Protein AF-A0A3M1KEU0-F1 (afdb_monomer_lite)

Foldseek 3Di:
DVCPDPVNQVVVCVVVVDGDDPPDPPVCVVVVVVVVVVVVVVDPPDPDDDWDWAQWFKAWADPPQFTDTQGGGRHTPQDKGKDKDWAPAAQDFKDKIWMWTHDDRGRVRTHTQDIDMDGGDGGGGTPPWIKMWMWGQHPVRWIKIKIATPVPRDMDIDIGDPPDPDDPVNVVVVVVVVVVVVVVVVVVVVVPPDDDD

Structure (mmCIF, N/CA/C/O backbone):
data_AF-A0A3M1KEU0-F1
#
_entry.id   AF-A0A3M1KEU0-F1
#
loop_
_atom_site.group_PDB
_atom_site.id
_atom_site.type_symbol
_atom_site.label_atom_id
_atom_site.label_alt_id
_atom_site.label_comp_id
_atom_site.label_asym_id
_atom_site.label_entity_id
_atom_site.label_seq_id
_atom_site.pdbx_PDB_ins_code
_atom_site.Cartn_x
_atom_site.Cartn_y
_atom_site.Cartn_z
_atom_site.occupancy
_atom_site.B_iso_or_equiv
_atom_site.auth_seq_id
_atom_site.auth_comp_id
_atom_site.auth_asym_id
_atom_site.auth_atom_id
_atom_site.pdbx_PDB_model_num
ATOM 1 N N . GLY A 1 1 ? 20.747 -4.190 -20.300 1.00 85.69 1 GLY A N 1
ATOM 2 C CA . GLY A 1 1 ? 22.029 -4.929 -20.347 1.00 85.69 1 GLY A CA 1
ATOM 3 C C . GLY A 1 1 ? 21.899 -6.442 -20.319 1.00 85.69 1 GLY A C 1
ATOM 4 O O . GLY A 1 1 ? 22.091 -7.089 -21.344 1.00 85.69 1 GLY A O 1
ATOM 5 N N . GLN A 1 2 ? 21.593 -7.030 -19.157 1.00 90.75 2 GLN A N 1
ATOM 6 C CA . GLN A 1 2 ? 21.716 -8.484 -18.918 1.00 90.75 2 GLN A CA 1
ATOM 7 C C . GLN A 1 2 ? 20.889 -9.373 -19.870 1.00 90.75 2 GLN A C 1
ATOM 9 O O . GLN A 1 2 ? 21.263 -10.508 -20.158 1.00 90.75 2 GLN A O 1
ATOM 14 N N . THR A 1 3 ? 19.812 -8.840 -20.450 1.00 90.69 3 THR A N 1
ATOM 15 C CA . THR A 1 3 ? 18.979 -9.507 -21.467 1.00 90.69 3 THR A CA 1
ATOM 16 C C . THR A 1 3 ? 19.708 -9.803 -22.785 1.00 90.69 3 THR A C 1
ATOM 18 O O . THR A 1 3 ? 19.186 -10.538 -23.624 1.00 90.69 3 THR A O 1
ATOM 21 N N . ARG A 1 4 ? 20.925 -9.277 -22.990 1.00 91.06 4 ARG A N 1
ATOM 22 C CA . ARG A 1 4 ? 21.790 -9.601 -24.137 1.00 91.06 4 ARG A CA 1
ATOM 23 C C . ARG A 1 4 ? 22.418 -10.995 -24.049 1.00 91.06 4 ARG A C 1
ATOM 25 O O . ARG A 1 4 ? 22.822 -11.522 -25.082 1.00 91.06 4 ARG A O 1
ATOM 32 N N . MET A 1 5 ? 22.488 -11.603 -22.861 1.00 95.25 5 MET A N 1
ATOM 33 C CA . MET A 1 5 ? 23.077 -12.932 -22.692 1.00 95.25 5 MET A CA 1
ATOM 34 C C . MET A 1 5 ? 22.243 -14.001 -23.433 1.00 95.25 5 MET A C 1
ATOM 36 O O . MET A 1 5 ? 21.047 -14.129 -23.153 1.00 95.25 5 MET A O 1
ATOM 40 N N . PRO A 1 6 ? 22.843 -14.822 -24.322 1.00 93.00 6 PRO A N 1
ATOM 41 C CA . PRO A 1 6 ? 22.106 -15.825 -25.099 1.00 93.00 6 PRO A CA 1
ATOM 42 C C . PRO A 1 6 ? 21.332 -16.827 -24.238 1.00 93.00 6 PRO A C 1
ATOM 44 O O . PRO A 1 6 ? 20.215 -17.206 -24.577 1.00 93.00 6 PRO A O 1
ATOM 47 N N . LEU A 1 7 ? 21.894 -17.211 -23.087 1.00 95.12 7 LEU A N 1
ATOM 48 C CA . LEU A 1 7 ? 21.243 -18.136 -22.163 1.00 95.12 7 LEU A CA 1
ATOM 49 C C . LEU A 1 7 ? 19.944 -17.558 -21.580 1.00 95.12 7 LEU A C 1
ATOM 51 O O . LEU A 1 7 ? 18.963 -18.285 -21.478 1.00 95.12 7 LEU A O 1
ATOM 55 N N . VAL A 1 8 ? 19.897 -16.260 -21.254 1.00 93.00 8 VAL A N 1
ATOM 56 C CA . VAL A 1 8 ? 18.664 -15.604 -20.770 1.00 93.00 8 VAL A CA 1
ATOM 57 C C . VAL A 1 8 ? 17.591 -15.647 -21.849 1.00 93.00 8 VAL A C 1
ATOM 59 O O . VAL A 1 8 ? 16.448 -15.994 -21.575 1.00 93.00 8 VAL A O 1
ATOM 62 N N . GLN A 1 9 ? 17.968 -15.336 -23.089 1.00 92.25 9 GLN A N 1
ATOM 63 C CA . GLN A 1 9 ? 17.037 -15.313 -24.215 1.00 92.25 9 GLN A CA 1
ATOM 64 C C . GLN A 1 9 ? 16.459 -16.703 -24.481 1.00 92.25 9 GLN A C 1
ATOM 66 O O . GLN A 1 9 ? 15.246 -16.835 -24.586 1.00 92.25 9 GLN A O 1
ATOM 71 N N . HIS A 1 10 ? 17.305 -17.735 -24.496 1.00 93.88 10 HIS A N 1
ATOM 72 C CA . HIS A 1 10 ? 16.860 -19.114 -24.679 1.00 93.88 10 HIS A CA 1
ATOM 73 C C . HIS A 1 10 ? 15.916 -19.555 -23.551 1.00 93.88 10 HIS A C 1
ATOM 75 O O . HIS A 1 10 ? 14.846 -20.088 -23.819 1.00 93.88 10 HIS A O 1
ATOM 81 N N . ARG A 1 11 ? 16.241 -19.259 -22.286 1.00 94.06 11 ARG A N 1
ATOM 82 C CA . ARG A 1 11 ? 15.353 -19.586 -21.157 1.00 94.06 11 ARG A CA 1
ATOM 83 C C . ARG A 1 11 ? 13.985 -18.909 -21.256 1.00 94.06 11 ARG A C 1
ATOM 85 O O . ARG A 1 11 ? 12.980 -19.528 -20.923 1.00 94.06 11 ARG A O 1
ATOM 92 N N . LEU A 1 12 ? 13.933 -17.660 -21.721 1.00 91.88 12 LEU A N 1
ATOM 93 C CA . LEU A 1 12 ? 12.668 -16.958 -21.955 1.00 91.88 12 LEU A CA 1
ATOM 94 C C . LEU A 1 12 ? 11.870 -17.599 -23.103 1.00 91.88 12 LEU A C 1
ATOM 96 O O . LEU A 1 12 ? 10.654 -17.738 -22.991 1.00 91.88 12 LEU A O 1
ATOM 100 N N . GLU A 1 13 ? 12.537 -18.029 -24.175 1.00 94.19 13 GLU A N 1
ATOM 101 C CA . GLU A 1 13 ? 11.899 -18.753 -25.284 1.00 94.19 13 GLU A CA 1
ATOM 102 C C . GLU A 1 13 ? 11.311 -20.095 -24.840 1.00 94.19 13 GLU A C 1
ATOM 104 O O . GLU A 1 13 ? 10.171 -20.395 -25.192 1.00 94.19 13 GLU A O 1
ATOM 109 N N . GLU A 1 14 ? 12.042 -20.867 -24.028 1.00 95.69 14 GLU A N 1
ATOM 110 C CA . GLU A 1 14 ? 11.556 -22.121 -23.434 1.00 95.69 14 GLU A CA 1
ATOM 111 C C . GLU A 1 14 ? 10.311 -21.887 -22.568 1.00 95.69 14 GLU A C 1
ATOM 113 O O . GLU A 1 14 ? 9.346 -22.646 -22.644 1.00 95.69 14 GLU A O 1
ATOM 118 N N . LEU A 1 15 ? 10.324 -20.830 -21.751 1.00 95.31 15 LEU A N 1
ATOM 119 C CA . LEU A 1 15 ? 9.271 -20.566 -20.773 1.00 95.31 15 LEU A CA 1
ATOM 120 C C . LEU A 1 15 ? 7.985 -20.019 -21.410 1.00 95.31 15 LEU A C 1
ATOM 122 O O . LEU A 1 15 ? 6.889 -20.388 -20.994 1.00 95.31 15 LEU A O 1
ATOM 126 N N . PHE A 1 16 ? 8.105 -19.151 -22.418 1.00 93.38 16 PHE A N 1
ATOM 127 C CA . PHE A 1 16 ? 6.962 -18.473 -23.044 1.00 93.38 16 PHE A CA 1
ATOM 128 C C . PHE A 1 16 ? 6.573 -19.036 -24.421 1.00 93.38 16 PHE A C 1
ATOM 130 O O . PHE A 1 16 ? 5.558 -18.622 -24.988 1.00 93.38 16 PHE A O 1
ATOM 137 N N . GLY A 1 17 ? 7.366 -19.955 -24.981 1.00 93.88 17 GLY A N 1
ATOM 138 C CA . GLY A 1 17 ? 7.121 -20.592 -26.280 1.00 93.88 17 GLY A CA 1
ATOM 139 C C . GLY A 1 17 ? 7.185 -19.634 -27.475 1.00 93.88 17 GLY A C 1
ATOM 140 O O . GLY A 1 17 ? 6.627 -19.929 -28.533 1.00 93.88 17 GLY A O 1
ATOM 141 N N . LYS A 1 18 ? 7.798 -18.455 -27.306 1.00 93.38 18 LYS A N 1
ATOM 142 C CA . LYS A 1 18 ? 7.883 -17.394 -28.320 1.00 93.38 18 LYS A CA 1
ATOM 143 C C . LYS A 1 18 ? 9.229 -16.666 -28.236 1.00 93.38 18 LYS A C 1
ATOM 145 O O . LYS A 1 18 ? 9.699 -16.423 -27.126 1.00 93.38 18 LYS A O 1
ATOM 150 N N . PRO A 1 19 ? 9.806 -16.240 -29.376 1.00 90.25 19 PRO A N 1
ATOM 151 C CA . PRO A 1 19 ? 11.023 -15.434 -29.388 1.00 90.25 19 PRO A CA 1
ATOM 152 C C . PRO A 1 19 ? 10.795 -14.058 -28.735 1.00 90.25 19 PRO A C 1
ATOM 154 O O . PRO A 1 19 ? 9.803 -13.390 -29.060 1.00 90.25 19 PRO A O 1
ATOM 157 N N . PRO A 1 20 ? 11.694 -13.587 -27.847 1.00 89.75 20 PRO A N 1
ATOM 158 C CA . PRO A 1 20 ? 11.619 -12.248 -27.287 1.00 89.75 20 PRO A CA 1
ATOM 159 C C . PRO A 1 20 ? 11.850 -11.210 -28.388 1.00 89.75 20 PRO A C 1
ATOM 161 O O . PRO A 1 20 ? 12.718 -11.363 -29.252 1.00 89.75 20 PRO A O 1
ATOM 164 N N . ARG A 1 21 ? 11.090 -10.113 -28.348 1.00 91.00 21 ARG A N 1
ATOM 165 C CA . ARG A 1 21 ? 11.276 -8.990 -29.273 1.00 91.00 21 ARG A CA 1
ATOM 166 C C . ARG A 1 21 ? 12.518 -8.192 -28.880 1.00 91.00 21 ARG A C 1
ATOM 168 O O . ARG A 1 21 ? 12.649 -7.779 -27.736 1.00 91.00 21 ARG A O 1
ATOM 175 N N . LYS A 1 22 ? 13.403 -7.946 -29.850 1.00 87.56 22 LYS A N 1
ATOM 176 C CA . LYS A 1 22 ? 14.684 -7.229 -29.671 1.00 87.56 22 LYS A CA 1
ATOM 177 C C . LYS A 1 22 ? 14.787 -5.980 -30.557 1.00 87.56 22 LYS A C 1
ATOM 179 O O . LYS A 1 22 ? 15.881 -5.560 -30.905 1.00 87.56 22 LYS A O 1
ATOM 184 N N . GLY A 1 23 ? 13.646 -5.430 -30.982 1.00 88.31 23 GLY A N 1
ATOM 185 C CA . GLY A 1 23 ? 13.590 -4.328 -31.953 1.00 88.31 23 GLY A CA 1
ATOM 186 C C . GLY A 1 23 ? 14.071 -2.974 -31.423 1.00 88.31 23 GLY A C 1
ATOM 187 O O . GLY A 1 23 ? 14.238 -2.055 -32.213 1.00 88.31 23 GLY A O 1
ATOM 188 N N . ILE A 1 24 ? 14.292 -2.850 -30.113 1.00 89.75 24 ILE A N 1
ATOM 189 C CA . ILE A 1 24 ? 14.775 -1.632 -29.456 1.00 89.75 24 ILE A CA 1
ATOM 190 C C . ILE A 1 24 ? 15.976 -2.009 -28.590 1.00 89.75 24 ILE A C 1
ATOM 192 O O . ILE A 1 24 ? 16.018 -3.105 -28.021 1.00 89.75 24 ILE A O 1
ATOM 196 N N . ASN A 1 25 ? 16.957 -1.112 -28.505 1.00 92.31 25 ASN A N 1
ATOM 197 C CA . ASN A 1 25 ? 18.147 -1.301 -27.691 1.00 92.31 25 ASN A CA 1
ATOM 198 C C . ASN A 1 25 ? 17.762 -1.490 -26.203 1.00 92.31 25 ASN A C 1
ATOM 200 O O . ASN A 1 25 ? 17.211 -0.569 -25.601 1.00 92.31 25 ASN A O 1
ATOM 204 N N . PRO A 1 26 ? 18.062 -2.649 -25.579 1.00 91.56 26 PRO A N 1
ATOM 205 C CA . PRO A 1 26 ? 17.683 -2.931 -24.193 1.00 91.56 26 PRO A CA 1
ATOM 206 C C . PRO A 1 26 ? 18.429 -2.083 -23.154 1.00 91.56 26 PRO A C 1
ATOM 208 O O . PRO A 1 26 ? 18.118 -2.186 -21.969 1.00 91.56 26 PRO A O 1
ATOM 211 N N . ASP A 1 27 ? 19.438 -1.314 -23.565 1.00 92.88 27 ASP A N 1
ATOM 212 C CA . ASP A 1 27 ? 20.185 -0.409 -22.688 1.00 92.88 27 ASP A CA 1
ATOM 213 C C . ASP A 1 27 ? 19.610 1.016 -22.697 1.00 92.88 27 ASP A C 1
ATOM 215 O O . ASP A 1 27 ? 19.790 1.749 -21.7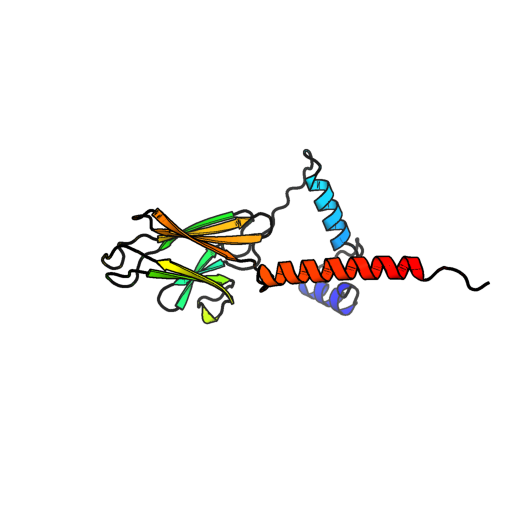35 1.00 92.88 27 ASP A O 1
ATOM 219 N N . GLU A 1 28 ? 18.862 1.385 -23.741 1.00 92.75 28 GLU A N 1
ATOM 220 C CA . GLU A 1 28 ? 18.327 2.743 -23.935 1.00 92.75 28 GLU A CA 1
ATOM 221 C C . GLU A 1 28 ? 16.798 2.798 -23.827 1.00 92.75 28 GLU A C 1
ATOM 223 O O . GLU A 1 28 ? 16.233 3.856 -23.564 1.00 92.75 28 GLU A O 1
ATOM 228 N N . VAL A 1 29 ? 16.109 1.664 -24.012 1.00 92.12 29 VAL A N 1
ATOM 229 C CA . VAL A 1 29 ? 14.640 1.597 -24.137 1.00 92.12 29 VAL A CA 1
ATOM 230 C C . VAL A 1 29 ? 13.888 2.250 -22.974 1.00 92.12 29 VAL A C 1
ATOM 232 O O . VAL A 1 29 ? 12.841 2.851 -23.196 1.00 92.12 29 VAL A O 1
ATOM 235 N N . VAL A 1 30 ? 14.425 2.175 -21.753 1.00 92.31 30 VAL A N 1
ATOM 236 C CA . VAL A 1 30 ? 13.810 2.795 -20.569 1.00 92.31 30 VAL A CA 1
ATOM 237 C C . VAL A 1 30 ? 13.892 4.320 -20.649 1.00 92.31 30 VAL A C 1
ATOM 239 O O . VAL A 1 30 ? 12.882 4.990 -20.459 1.00 92.31 30 VAL A O 1
ATOM 242 N N . ALA A 1 31 ? 15.058 4.870 -21.001 1.00 92.44 31 ALA A N 1
ATOM 243 C CA . ALA A 1 31 ? 15.249 6.313 -21.141 1.00 92.44 31 ALA A CA 1
ATOM 244 C C . ALA A 1 31 ? 14.420 6.889 -22.301 1.00 92.44 31 ALA A C 1
ATOM 246 O O . ALA A 1 31 ? 13.779 7.925 -22.151 1.00 92.44 31 ALA A O 1
ATOM 247 N N . VAL A 1 32 ? 14.363 6.182 -23.436 1.00 91.69 32 VAL A N 1
ATOM 248 C CA . VAL A 1 32 ? 13.508 6.563 -24.574 1.00 91.69 32 VAL A CA 1
ATOM 249 C C . VAL A 1 32 ? 12.029 6.558 -24.174 1.00 91.69 32 VAL A C 1
ATOM 251 O O . VAL A 1 32 ? 11.300 7.487 -24.510 1.00 91.69 32 VAL A O 1
ATOM 254 N N . GLY A 1 33 ? 11.583 5.543 -23.426 1.00 89.62 33 GLY A N 1
ATOM 255 C CA . GLY A 1 33 ? 10.219 5.478 -22.899 1.00 89.62 33 GLY A CA 1
ATOM 256 C C . GLY A 1 33 ? 9.893 6.634 -21.951 1.00 89.62 33 GLY A C 1
ATOM 257 O O . GLY A 1 33 ? 8.829 7.234 -22.073 1.00 89.62 33 GLY A O 1
ATOM 258 N N . ALA A 1 34 ? 10.824 6.995 -21.065 1.00 88.50 34 ALA A N 1
ATOM 259 C CA . ALA A 1 34 ? 10.674 8.143 -20.173 1.00 88.50 34 ALA A CA 1
ATOM 260 C C . ALA A 1 34 ? 10.568 9.469 -20.947 1.00 88.50 34 ALA A C 1
ATOM 262 O O . ALA A 1 34 ? 9.716 10.292 -20.628 1.00 88.50 34 ALA A O 1
ATOM 263 N N . ALA A 1 35 ? 11.368 9.654 -22.003 1.00 89.69 35 ALA A N 1
ATOM 264 C CA . ALA A 1 35 ? 11.294 10.839 -22.858 1.00 89.69 35 ALA A CA 1
ATOM 265 C C . ALA A 1 35 ? 9.943 10.949 -23.588 1.00 89.69 35 ALA A C 1
ATOM 267 O O . ALA A 1 35 ? 9.349 12.025 -23.626 1.00 89.69 35 ALA A O 1
ATOM 268 N N . LEU A 1 36 ? 9.427 9.833 -24.118 1.00 87.25 36 LEU A N 1
ATOM 269 C CA . LEU A 1 36 ? 8.094 9.784 -24.730 1.00 87.25 36 LEU A CA 1
ATOM 270 C C . LEU A 1 36 ? 6.989 10.089 -23.713 1.00 87.25 36 LEU A C 1
ATOM 272 O O . LEU A 1 36 ? 6.047 10.806 -24.037 1.00 87.25 36 LEU A O 1
ATOM 276 N N . HIS A 1 37 ? 7.110 9.571 -22.488 1.00 84.19 37 HIS A N 1
ATOM 277 C CA . HIS A 1 37 ? 6.160 9.870 -21.423 1.00 84.19 37 HIS A CA 1
ATOM 278 C C . HIS A 1 37 ? 6.185 11.355 -21.044 1.00 84.19 37 HIS A C 1
ATOM 280 O O . HIS A 1 37 ? 5.128 11.968 -20.955 1.00 84.19 37 HIS A O 1
ATOM 286 N N . GLY A 1 38 ? 7.374 11.951 -20.910 1.00 85.44 38 GLY A N 1
ATOM 287 C CA . GLY A 1 38 ? 7.532 13.385 -20.666 1.00 85.44 38 GLY A CA 1
ATOM 288 C C . GLY A 1 38 ? 6.898 14.249 -21.759 1.00 85.44 38 GLY A C 1
ATOM 289 O O . GLY A 1 38 ? 6.183 15.192 -21.444 1.00 85.44 38 GLY A O 1
ATOM 290 N N . ALA A 1 39 ? 7.087 13.890 -23.034 1.00 85.25 39 ALA A N 1
ATOM 291 C CA . ALA A 1 39 ? 6.438 14.581 -24.151 1.00 85.25 39 ALA A CA 1
ATOM 292 C C . ALA A 1 39 ? 4.903 14.454 -24.106 1.00 85.25 39 ALA A C 1
ATOM 294 O O . ALA A 1 39 ? 4.193 15.428 -24.341 1.00 85.25 39 ALA A O 1
ATOM 295 N N . ALA A 1 40 ? 4.381 13.278 -23.745 1.00 82.88 40 ALA A N 1
ATOM 296 C CA . ALA A 1 40 ? 2.940 13.049 -23.639 1.00 82.88 40 ALA A CA 1
ATOM 297 C C . ALA A 1 40 ? 2.267 13.847 -22.508 1.00 82.88 40 ALA A C 1
ATOM 299 O O . ALA A 1 40 ? 1.070 14.102 -22.585 1.00 82.88 40 ALA A O 1
ATOM 300 N N . LEU A 1 41 ? 3.009 14.253 -21.471 1.00 80.62 41 LEU A N 1
ATOM 301 C CA . LEU A 1 41 ? 2.479 15.109 -20.402 1.00 80.62 41 LEU A CA 1
ATOM 302 C C . LEU A 1 41 ? 2.235 16.557 -20.864 1.00 80.62 41 LEU A C 1
ATOM 304 O O . LEU A 1 41 ? 1.395 17.236 -20.276 1.00 80.62 41 LEU A O 1
ATOM 308 N N . ASP A 1 42 ? 2.948 17.019 -21.897 1.00 79.69 42 ASP A N 1
ATOM 309 C CA . ASP A 1 42 ? 2.884 18.399 -22.410 1.00 79.69 42 ASP A CA 1
ATOM 310 C C . ASP A 1 42 ? 1.901 18.544 -23.595 1.00 79.69 42 ASP A C 1
ATOM 312 O O . ASP A 1 42 ? 1.460 19.645 -23.931 1.00 79.69 42 ASP A O 1
ATOM 316 N N . GLU A 1 43 ? 1.505 17.428 -24.220 1.00 77.12 43 GLU A N 1
ATOM 317 C CA . GLU A 1 43 ? 0.598 17.396 -25.372 1.00 77.12 43 GLU A CA 1
ATOM 318 C C . GLU A 1 43 ? -0.854 17.051 -24.968 1.00 77.12 43 GLU A C 1
ATOM 320 O O . GLU A 1 43 ? -1.157 15.897 -24.663 1.00 77.12 43 GLU A O 1
ATOM 325 N N . PRO A 1 44 ? -1.809 18.000 -25.036 1.00 64.31 44 PRO A N 1
ATOM 326 C CA . PRO A 1 44 ? -3.191 17.775 -24.595 1.00 64.31 44 PRO A CA 1
ATOM 327 C C . PRO A 1 44 ? -4.024 16.849 -25.506 1.00 64.31 44 PRO A C 1
ATOM 329 O O . PRO A 1 44 ? -5.123 16.457 -25.120 1.00 64.31 44 PRO A O 1
ATOM 332 N N . GLU A 1 45 ? -3.533 16.506 -26.702 1.00 67.06 45 GLU A N 1
ATOM 333 C CA . GLU A 1 45 ? -4.228 15.674 -27.706 1.00 67.06 45 GLU A CA 1
ATOM 334 C C . GLU A 1 45 ? -3.593 14.281 -27.884 1.00 67.06 45 GLU A C 1
ATOM 336 O O . GLU A 1 45 ? -3.840 13.601 -28.879 1.00 67.06 45 GLU A O 1
ATOM 341 N N . ASN A 1 46 ? -2.758 13.839 -26.941 1.00 65.62 46 ASN A N 1
ATOM 342 C CA . ASN A 1 46 ? -2.078 12.554 -27.063 1.00 65.62 46 ASN A CA 1
ATOM 343 C C . ASN A 1 46 ? -3.021 11.380 -26.711 1.00 65.62 46 ASN A C 1
ATOM 345 O O . ASN A 1 46 ? -3.537 11.293 -25.599 1.00 65.62 46 ASN A O 1
ATOM 349 N N . ASP A 1 47 ? -3.217 10.440 -27.642 1.00 67.44 47 ASP A N 1
ATOM 350 C CA . ASP A 1 47 ? -4.097 9.257 -27.503 1.00 67.44 47 ASP A CA 1
ATOM 351 C C . ASP A 1 47 ? -3.517 8.149 -26.584 1.00 67.44 47 ASP A C 1
ATOM 353 O O . ASP A 1 47 ? -4.012 7.016 -26.538 1.00 67.44 47 ASP A O 1
ATOM 357 N N . ILE A 1 48 ? -2.436 8.434 -25.852 1.00 68.94 48 ILE A N 1
ATOM 358 C CA . ILE A 1 48 ? -1.760 7.465 -24.985 1.00 68.94 48 ILE A CA 1
ATOM 359 C C . ILE A 1 48 ? -2.418 7.463 -23.601 1.00 68.94 48 ILE A C 1
ATOM 361 O O . ILE A 1 48 ? -2.178 8.338 -22.773 1.00 68.94 48 ILE A O 1
ATOM 365 N N . LEU A 1 49 ? -3.198 6.418 -23.311 1.00 69.19 49 LEU A N 1
ATOM 366 C CA . LEU A 1 49 ? -3.682 6.144 -21.957 1.00 69.19 49 LEU A CA 1
ATOM 367 C C . LEU A 1 49 ? -2.643 5.315 -21.188 1.00 69.19 49 LEU A C 1
ATOM 369 O O . LEU A 1 49 ? -2.511 4.110 -21.416 1.00 69.19 49 LEU A O 1
ATOM 373 N N . LEU A 1 50 ? -1.926 5.948 -20.256 1.00 75.25 50 LEU A N 1
ATOM 374 C CA . LEU A 1 50 ? -1.079 5.245 -19.294 1.00 75.25 50 LEU A CA 1
ATOM 375 C C . LEU A 1 50 ? -1.896 4.908 -18.043 1.00 75.25 50 LEU A C 1
ATOM 377 O O . LEU A 1 50 ? -2.471 5.789 -17.410 1.00 75.25 50 LEU A O 1
ATOM 381 N N . MET A 1 51 ? -1.938 3.627 -17.689 1.00 78.94 51 MET A N 1
ATOM 382 C CA . MET A 1 51 ? -2.569 3.151 -16.463 1.00 78.94 51 MET A CA 1
ATOM 383 C C . MET A 1 51 ? -1.541 2.333 -15.697 1.00 78.94 51 MET A C 1
ATOM 385 O O . MET A 1 51 ? -1.280 1.179 -16.044 1.00 78.94 51 MET A O 1
ATOM 389 N N . ASP A 1 52 ? -0.934 2.957 -14.695 1.00 86.00 52 ASP A N 1
ATOM 390 C CA . ASP A 1 52 ? -0.037 2.260 -13.783 1.00 86.00 52 ASP A CA 1
ATOM 391 C C . ASP A 1 52 ? -0.848 1.455 -12.757 1.00 86.00 52 ASP A C 1
ATOM 393 O O . ASP A 1 52 ? -2.039 1.714 -12.545 1.00 86.00 52 ASP A O 1
ATOM 397 N N . VAL A 1 53 ? -0.236 0.441 -12.152 1.00 91.75 53 VAL A N 1
ATOM 398 C CA . VAL A 1 53 ? -0.903 -0.473 -11.222 1.00 91.75 53 VAL A CA 1
ATOM 399 C C . VAL A 1 53 ? -0.058 -0.748 -9.981 1.00 91.75 53 VAL A C 1
ATOM 401 O O . VAL A 1 53 ? 1.167 -0.783 -10.029 1.00 91.75 53 VAL A O 1
ATOM 404 N N . THR A 1 54 ? -0.714 -1.017 -8.854 1.00 90.44 54 THR A N 1
ATOM 405 C CA . THR A 1 54 ? -0.027 -1.366 -7.603 1.00 90.44 54 THR A CA 1
ATOM 406 C C . THR A 1 54 ? 0.759 -2.684 -7.727 1.00 90.44 54 THR A C 1
ATOM 408 O O . THR A 1 54 ? 0.203 -3.682 -8.190 1.00 90.44 54 THR A O 1
ATOM 411 N N . PRO A 1 55 ? 2.025 -2.763 -7.276 1.00 89.44 55 PRO A N 1
ATOM 412 C CA . PRO A 1 55 ? 2.818 -3.993 -7.398 1.00 89.44 55 PRO A CA 1
ATOM 413 C C . PRO A 1 55 ? 2.419 -5.073 -6.380 1.00 89.44 55 PRO A C 1
ATOM 415 O O . PRO A 1 55 ? 2.465 -6.267 -6.679 1.00 89.44 55 PRO A O 1
ATOM 418 N N . LEU A 1 56 ? 2.010 -4.655 -5.182 1.00 93.94 56 LEU A N 1
ATOM 419 C CA . LEU A 1 56 ? 1.623 -5.509 -4.060 1.00 93.94 56 LEU A CA 1
ATOM 420 C C . LEU A 1 56 ? 0.355 -4.961 -3.408 1.00 93.94 56 LEU A C 1
ATOM 422 O O . LEU A 1 56 ? 0.039 -3.776 -3.549 1.00 93.94 56 LEU A O 1
ATOM 426 N N . SER A 1 57 ? -0.350 -5.821 -2.680 1.00 96.25 57 SER A N 1
ATOM 427 C CA . SER A 1 57 ? -1.524 -5.414 -1.918 1.00 96.25 57 SER A CA 1
ATOM 428 C C . SER A 1 57 ? -1.133 -4.556 -0.715 1.00 96.25 57 SER A C 1
ATOM 430 O O . SER A 1 57 ? -0.101 -4.773 -0.080 1.00 96.25 57 SER A O 1
ATOM 432 N N . LEU A 1 58 ? -1.986 -3.587 -0.394 1.00 95.81 58 LEU A N 1
ATOM 433 C CA . LEU A 1 58 ? -1.840 -2.666 0.728 1.00 95.81 58 LEU A CA 1
ATOM 434 C C . LEU A 1 58 ? -3.006 -2.837 1.691 1.00 95.81 58 LEU A C 1
ATOM 436 O O . LEU A 1 58 ? -4.162 -3.021 1.289 1.00 95.81 58 LEU A O 1
ATOM 440 N N . GLY A 1 59 ? -2.705 -2.750 2.977 1.00 96.31 59 GLY A N 1
ATOM 441 C CA . GLY A 1 59 ? -3.698 -2.990 4.005 1.00 96.31 59 GLY A CA 1
ATOM 442 C C . GLY A 1 59 ? -3.216 -2.649 5.401 1.00 96.31 59 GLY A C 1
ATOM 443 O O . GLY A 1 59 ? -2.173 -2.019 5.578 1.00 96.31 59 GLY A O 1
ATOM 444 N N . ILE A 1 60 ? -3.988 -3.076 6.397 1.00 96.38 60 ILE A N 1
ATOM 445 C CA . ILE A 1 60 ? -3.687 -2.822 7.807 1.00 96.38 60 ILE A CA 1
ATOM 446 C C . ILE A 1 60 ? -3.675 -4.100 8.638 1.00 96.38 60 ILE A C 1
ATOM 448 O O . ILE A 1 60 ? -4.297 -5.107 8.280 1.00 96.38 60 ILE A O 1
ATOM 452 N N . ALA A 1 61 ? -3.012 -4.034 9.790 1.00 95.81 61 ALA A N 1
ATOM 453 C CA . ALA A 1 61 ? -3.153 -5.049 10.823 1.00 95.81 61 ALA A CA 1
ATOM 454 C C . ALA A 1 61 ? -4.543 -5.000 11.467 1.00 95.81 61 ALA A C 1
ATOM 456 O O . ALA A 1 61 ? -5.022 -3.945 11.887 1.00 95.81 61 ALA A O 1
ATOM 457 N N . THR A 1 62 ? -5.168 -6.165 11.619 1.00 92.88 62 THR A N 1
ATOM 458 C CA . THR A 1 62 ? -6.384 -6.327 12.422 1.00 92.88 62 THR A CA 1
ATOM 459 C C . THR A 1 62 ? -6.119 -7.152 13.675 1.00 92.88 62 THR A C 1
ATOM 461 O O . THR A 1 62 ? -5.057 -7.757 13.858 1.00 92.88 62 THR A O 1
ATOM 464 N N . GLN A 1 63 ? -7.119 -7.224 14.558 1.00 88.62 63 GLN A N 1
ATOM 465 C CA . GLN A 1 63 ? -7.057 -8.092 15.731 1.00 88.62 63 GLN A CA 1
ATOM 466 C C . GLN A 1 63 ? -6.683 -9.529 15.338 1.00 88.62 63 GLN A C 1
ATOM 468 O O . GLN A 1 63 ? -7.204 -10.073 14.367 1.00 88.62 63 GLN A O 1
ATOM 473 N N . GLY A 1 64 ? -5.787 -10.147 16.110 1.00 87.88 64 GLY A N 1
ATOM 474 C CA . GLY A 1 64 ? -5.333 -11.519 15.863 1.00 87.88 64 GLY A CA 1
ATOM 475 C C . GLY A 1 64 ? -4.154 -11.644 14.893 1.00 87.88 64 GLY A C 1
ATOM 476 O O . GLY A 1 64 ? -3.753 -12.766 14.602 1.00 87.88 64 GLY A O 1
ATOM 477 N N . GLY A 1 65 ? -3.576 -10.527 14.428 1.00 92.31 65 GLY A N 1
ATOM 478 C CA . GLY A 1 65 ? -2.385 -10.534 13.567 1.00 92.31 65 GLY A CA 1
ATOM 479 C C . GLY A 1 65 ? -2.680 -10.874 12.103 1.00 92.31 65 GLY A C 1
ATOM 480 O O . GLY A 1 65 ? -1.783 -11.302 11.376 1.00 92.31 65 GLY A O 1
ATOM 481 N N . PHE A 1 66 ? -3.933 -10.710 11.680 1.00 95.19 66 PHE A N 1
ATOM 482 C CA . PHE A 1 66 ? -4.341 -10.867 10.288 1.00 95.19 66 PHE A CA 1
ATOM 483 C C . PHE A 1 66 ? -4.109 -9.579 9.502 1.00 95.19 66 PHE A C 1
ATOM 485 O O . PHE A 1 66 ? -4.207 -8.477 10.046 1.00 95.19 66 PHE A O 1
ATOM 492 N N . PHE A 1 67 ? -3.804 -9.745 8.219 1.00 96.88 67 PHE A N 1
ATOM 493 C CA . PHE A 1 67 ? -3.656 -8.655 7.270 1.00 96.88 67 PHE A CA 1
ATOM 494 C C . PHE A 1 67 ? -4.974 -8.429 6.525 1.00 96.88 67 PHE A C 1
ATOM 496 O O . PHE A 1 67 ? -5.418 -9.276 5.746 1.00 96.88 67 PHE A O 1
ATOM 503 N N . ALA A 1 68 ? -5.613 -7.286 6.770 1.00 96.44 68 ALA A N 1
ATOM 504 C CA . ALA A 1 68 ? -6.789 -6.875 6.016 1.00 96.44 68 ALA A CA 1
ATOM 505 C C . ALA A 1 68 ? -6.354 -6.044 4.809 1.00 96.44 68 ALA A C 1
ATOM 507 O O . ALA A 1 68 ? -5.907 -4.909 4.971 1.00 96.44 68 ALA A O 1
ATOM 508 N N . ARG A 1 69 ? -6.511 -6.605 3.607 1.00 96.12 69 ARG A N 1
ATOM 509 C CA . ARG A 1 69 ? -6.246 -5.922 2.334 1.00 96.12 69 ARG A CA 1
ATOM 510 C C . ARG A 1 69 ? -7.330 -4.881 2.064 1.00 96.12 69 ARG A C 1
ATOM 512 O O . ARG A 1 69 ? -8.519 -5.191 2.128 1.00 96.12 69 ARG A O 1
ATOM 519 N N . LEU A 1 70 ? -6.920 -3.649 1.769 1.00 95.75 70 LEU A N 1
ATOM 520 C CA . LEU A 1 70 ? -7.817 -2.567 1.346 1.00 95.75 70 LEU A CA 1
ATOM 521 C C . LEU A 1 70 ? -7.650 -2.254 -0.143 1.00 95.75 70 LEU A C 1
ATOM 523 O O . LEU A 1 70 ? -8.631 -1.937 -0.817 1.00 95.75 70 LEU A O 1
ATOM 527 N N . ILE A 1 71 ? -6.423 -2.352 -0.657 1.00 96.25 71 ILE A N 1
ATOM 528 C CA . ILE A 1 71 ? -6.104 -2.214 -2.078 1.00 96.25 71 ILE A CA 1
ATOM 529 C C . ILE A 1 71 ? -5.369 -3.482 -2.501 1.00 96.25 71 ILE A C 1
ATOM 531 O O . ILE A 1 71 ? -4.319 -3.799 -1.955 1.00 96.25 71 ILE A O 1
ATOM 535 N N . GLU A 1 72 ? -5.928 -4.210 -3.460 1.00 96.31 72 GLU A N 1
ATOM 536 C CA . GLU A 1 72 ? -5.318 -5.428 -4.000 1.00 96.31 72 GLU A CA 1
ATOM 537 C C . GLU A 1 72 ? -4.163 -5.082 -4.947 1.00 96.31 72 GLU A C 1
ATOM 539 O O . GLU A 1 72 ? -4.146 -4.006 -5.559 1.00 96.31 72 GLU A O 1
ATOM 544 N N . A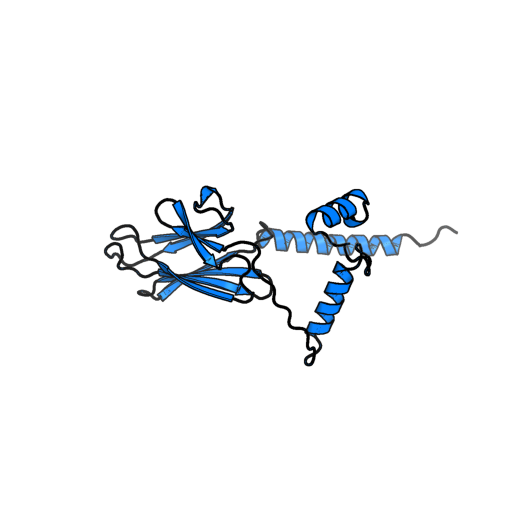RG A 1 73 ? -3.216 -6.005 -5.119 1.00 94.81 73 ARG A N 1
ATOM 545 C CA . ARG A 1 73 ? -2.197 -5.890 -6.169 1.00 94.81 73 ARG A CA 1
ATOM 546 C C . ARG A 1 73 ? -2.829 -5.778 -7.557 1.00 94.81 73 ARG A C 1
ATOM 548 O O . ARG A 1 73 ? -3.898 -6.327 -7.829 1.00 94.81 73 ARG A O 1
ATOM 555 N N . ASN A 1 74 ? -2.113 -5.138 -8.467 1.00 92.38 74 ASN A N 1
ATOM 556 C CA . ASN A 1 74 ? -2.547 -4.813 -9.820 1.00 92.38 74 ASN A CA 1
ATOM 557 C C . ASN A 1 74 ? -3.796 -3.910 -9.870 1.00 92.38 74 ASN A C 1
ATOM 559 O O . ASN A 1 74 ? -4.540 -3.935 -10.852 1.00 92.38 74 ASN A O 1
ATOM 563 N N . THR A 1 75 ? -4.047 -3.114 -8.826 1.00 94.06 75 THR A N 1
ATOM 564 C CA . THR A 1 75 ? -5.096 -2.088 -8.856 1.00 94.06 75 THR A CA 1
ATOM 565 C C . THR A 1 75 ? -4.572 -0.864 -9.595 1.00 94.06 75 THR A C 1
ATOM 567 O O . THR A 1 75 ? -3.496 -0.375 -9.267 1.00 94.06 75 THR A O 1
ATOM 570 N N . ALA A 1 76 ? -5.335 -0.355 -10.563 1.00 91.75 76 ALA A N 1
ATOM 571 C CA . ALA A 1 76 ? -4.986 0.854 -11.305 1.00 91.75 76 ALA A CA 1
ATOM 572 C C . ALA A 1 76 ? -4.829 2.071 -10.381 1.00 91.75 76 ALA A C 1
ATOM 574 O O . ALA A 1 76 ? -5.693 2.306 -9.533 1.00 91.75 76 ALA A O 1
ATOM 575 N N . VAL A 1 77 ? -3.761 2.848 -10.565 1.00 90.19 77 VAL A N 1
ATOM 576 C CA . VAL A 1 77 ? -3.516 4.114 -9.860 1.00 90.19 77 VAL A CA 1
ATOM 577 C C . VAL A 1 77 ? -3.733 5.303 -10.808 1.00 90.19 77 VAL A C 1
ATOM 579 O O . VAL A 1 77 ? -3.495 5.173 -12.010 1.00 90.19 77 VAL A O 1
ATOM 582 N N . PRO A 1 78 ? -4.219 6.457 -10.310 1.00 92.19 78 PRO A N 1
ATOM 583 C CA . PRO A 1 78 ? -4.553 6.766 -8.915 1.00 92.19 78 PRO A CA 1
ATOM 584 C C . PRO A 1 78 ? -5.840 6.079 -8.426 1.00 92.19 78 PRO A C 1
ATOM 586 O O . PRO A 1 78 ? -6.812 5.936 -9.169 1.00 92.19 78 PRO A O 1
ATOM 589 N N . CYS A 1 79 ? -5.885 5.688 -7.149 1.00 94.06 79 CYS A N 1
ATOM 590 C CA . CYS A 1 79 ? -7.078 5.075 -6.556 1.00 94.06 79 CYS A CA 1
ATOM 591 C C . CYS A 1 79 ? -7.278 5.421 -5.078 1.00 94.06 79 CYS A C 1
ATOM 593 O O . CYS A 1 79 ? -6.361 5.841 -4.376 1.00 94.06 79 CYS A O 1
ATOM 595 N N . LYS A 1 80 ? -8.518 5.242 -4.604 1.00 96.19 80 LYS A N 1
ATOM 596 C CA . LYS A 1 80 ? -8.909 5.424 -3.202 1.00 96.19 80 LYS A CA 1
ATOM 597 C C . LYS A 1 80 ? -9.801 4.278 -2.740 1.00 96.19 80 LYS A C 1
ATOM 599 O O . LYS A 1 80 ? -10.738 3.892 -3.447 1.00 96.19 80 LYS A O 1
ATOM 604 N N . ARG A 1 81 ? -9.538 3.752 -1.546 1.00 96.75 81 ARG A N 1
ATOM 605 C CA . ARG A 1 81 ? -10.341 2.707 -0.895 1.00 96.75 81 ARG A CA 1
ATOM 606 C C . ARG A 1 81 ? -10.488 3.023 0.581 1.00 96.75 81 ARG A C 1
ATOM 608 O O . ARG A 1 81 ? -9.489 3.270 1.246 1.00 96.75 81 ARG A O 1
ATOM 615 N N . SER A 1 82 ? -11.717 3.001 1.088 1.00 96.25 82 SER A N 1
ATOM 616 C CA . SER A 1 82 ? -11.975 3.107 2.521 1.00 96.25 82 SER A CA 1
ATOM 617 C C . SER A 1 82 ? -12.662 1.866 3.067 1.00 96.25 82 SER A C 1
ATOM 619 O O . SER A 1 82 ? -13.400 1.170 2.365 1.00 96.25 82 SER A O 1
ATOM 621 N N . HIS A 1 83 ? -12.397 1.586 4.337 1.00 96.44 83 HIS A N 1
ATOM 622 C CA . HIS A 1 83 ? -13.091 0.562 5.096 1.00 96.44 83 HIS A CA 1
ATOM 623 C C . HIS A 1 83 ? -13.312 1.042 6.528 1.00 96.44 83 HIS A C 1
ATOM 625 O O . HIS A 1 83 ? -12.462 1.719 7.107 1.00 96.44 83 HIS A O 1
ATOM 631 N N . VAL A 1 84 ? -14.468 0.706 7.099 1.00 96.44 84 VAL A N 1
ATOM 632 C CA . VAL A 1 84 ? -14.821 1.104 8.464 1.00 96.44 84 VAL A CA 1
ATOM 633 C C . VAL A 1 84 ? -14.480 -0.032 9.416 1.00 96.44 84 VAL A C 1
ATOM 635 O O . VAL A 1 84 ? -15.053 -1.115 9.337 1.00 96.44 84 VAL A O 1
ATOM 638 N N . PHE A 1 85 ? -13.570 0.249 10.338 1.00 95.00 85 PHE A N 1
ATOM 639 C CA . PHE A 1 85 ? -13.176 -0.630 11.428 1.00 95.00 85 PHE A CA 1
ATOM 640 C C . PHE A 1 85 ? -13.808 -0.175 12.745 1.00 95.00 85 PHE A C 1
ATOM 642 O O . PHE A 1 85 ? -14.423 0.891 12.842 1.00 95.00 85 PHE A O 1
ATOM 649 N N . THR A 1 86 ? -13.658 -0.997 13.779 1.00 93.88 86 THR A N 1
ATOM 650 C CA . THR A 1 86 ? -14.179 -0.712 15.116 1.00 93.88 86 THR A CA 1
ATOM 651 C C . THR A 1 86 ? -13.200 -1.136 16.208 1.00 93.88 86 THR A C 1
ATOM 653 O O . THR A 1 86 ? -12.225 -1.845 15.946 1.00 93.88 86 THR A O 1
ATOM 656 N N . THR A 1 87 ? -13.434 -0.675 17.435 1.00 93.25 87 THR A N 1
ATOM 657 C CA . THR A 1 87 ? -12.607 -1.000 18.598 1.00 93.25 87 THR A CA 1
ATOM 658 C C . THR A 1 87 ? -12.800 -2.446 19.041 1.00 93.25 87 THR A C 1
ATOM 660 O O . THR A 1 87 ? -13.874 -3.038 18.926 1.00 93.25 87 THR A O 1
ATOM 663 N N . VAL A 1 88 ? -11.732 -3.018 19.592 1.00 91.62 88 VAL A N 1
ATOM 664 C CA . VAL A 1 88 ? -11.676 -4.431 20.002 1.00 91.62 88 VAL A CA 1
ATOM 665 C C . VAL A 1 88 ? -11.880 -4.615 21.507 1.00 91.62 88 VAL A C 1
ATOM 667 O O . VAL A 1 88 ? -12.093 -5.735 21.975 1.00 91.62 88 VAL A O 1
ATOM 670 N N . ARG A 1 89 ? -11.794 -3.522 22.274 1.00 91.94 89 ARG A N 1
ATOM 671 C CA . ARG A 1 89 ? -11.931 -3.471 23.734 1.00 91.94 89 ARG A CA 1
ATOM 672 C C . ARG A 1 89 ? -12.926 -2.383 24.139 1.00 91.94 89 ARG A C 1
ATOM 674 O O . ARG A 1 89 ? -13.018 -1.353 23.476 1.00 91.94 89 ARG A O 1
ATOM 681 N N . ASP A 1 90 ? -13.637 -2.619 25.238 1.00 93.50 90 ASP A N 1
ATOM 682 C CA . ASP A 1 90 ? -14.546 -1.633 25.825 1.00 93.50 90 ASP A CA 1
ATOM 683 C C . ASP A 1 90 ? -13.753 -0.433 26.354 1.00 93.50 90 ASP A C 1
ATOM 685 O O . ASP A 1 90 ? -12.678 -0.605 26.935 1.00 93.50 90 ASP A O 1
ATOM 689 N N . ASN A 1 91 ? -14.292 0.774 26.170 1.00 92.88 91 ASN A N 1
ATOM 690 C CA . ASN A 1 91 ? -13.678 2.041 26.583 1.00 92.88 91 ASN A CA 1
ATOM 691 C C . ASN A 1 91 ? -12.260 2.254 26.024 1.00 92.88 91 ASN A C 1
ATOM 693 O O . ASN A 1 91 ? -11.413 2.866 26.672 1.00 92.88 91 ASN A O 1
ATOM 697 N N . GLN A 1 92 ? -11.990 1.725 24.829 1.00 92.25 92 GLN A N 1
ATOM 698 C CA . GLN A 1 92 ? -10.721 1.920 24.140 1.00 92.25 92 GLN A CA 1
ATOM 699 C C . GLN A 1 92 ? -10.590 3.379 23.670 1.00 92.25 92 GLN A C 1
ATOM 701 O O . GLN A 1 92 ? -11.312 3.813 22.780 1.00 92.25 92 GLN A O 1
ATOM 706 N N . ASP A 1 93 ? -9.642 4.104 24.260 1.00 92.88 93 ASP A N 1
ATOM 707 C CA . ASP A 1 93 ? -9.376 5.536 24.055 1.00 92.88 93 ASP A CA 1
ATOM 708 C C . ASP A 1 93 ? -8.465 5.837 22.854 1.00 92.88 93 ASP A C 1
ATOM 710 O O . ASP A 1 93 ? -8.414 6.965 22.362 1.00 92.88 93 ASP A O 1
ATOM 714 N N . LYS A 1 94 ? -7.730 4.828 22.380 1.00 93.62 94 LYS A N 1
ATOM 715 C CA . LYS A 1 94 ? -6.796 4.940 21.258 1.00 93.62 94 LYS A CA 1
ATOM 716 C C . LYS A 1 94 ? -6.793 3.709 20.366 1.00 93.62 94 LYS A C 1
ATOM 718 O O . LYS A 1 94 ? -6.898 2.573 20.838 1.00 93.62 94 LYS A O 1
ATOM 723 N N . VAL A 1 95 ? -6.605 3.925 19.070 1.00 92.88 95 VAL A N 1
ATOM 724 C CA . VAL A 1 95 ? -6.470 2.869 18.061 1.00 92.88 95 VAL A CA 1
ATOM 725 C C . VAL A 1 95 ? -5.158 3.061 17.322 1.00 92.88 95 VAL A C 1
ATOM 727 O O . VAL A 1 95 ? -4.921 4.101 16.716 1.00 92.88 95 VAL A O 1
ATOM 730 N N . ARG A 1 96 ? -4.295 2.047 17.409 1.00 93.69 96 ARG A N 1
ATOM 731 C CA . ARG A 1 96 ? -3.073 1.957 16.613 1.00 93.69 96 ARG A CA 1
ATOM 732 C C . ARG A 1 96 ? -3.430 1.381 15.247 1.00 93.69 96 ARG A C 1
ATOM 734 O O . ARG A 1 96 ? -4.125 0.368 15.183 1.00 93.69 96 ARG A O 1
ATOM 741 N N . ILE A 1 97 ? -2.946 2.027 14.196 1.00 95.06 97 ILE A N 1
ATOM 742 C CA . ILE A 1 97 ? -3.064 1.579 12.815 1.00 95.06 97 ILE A CA 1
ATOM 743 C C . ILE A 1 97 ? -1.664 1.340 12.288 1.00 95.06 97 ILE A C 1
ATOM 745 O O . ILE A 1 97 ? -0.846 2.253 12.244 1.00 95.06 97 ILE A O 1
ATOM 749 N N . GLU A 1 98 ? -1.413 0.101 11.898 1.00 95.31 98 GLU A N 1
ATOM 750 C CA . GLU A 1 98 ? -0.166 -0.333 11.286 1.00 95.31 98 GLU A CA 1
ATOM 751 C C . GLU A 1 98 ? -0.459 -0.668 9.825 1.00 95.31 98 GLU A C 1
ATOM 753 O O . GLU A 1 98 ? -1.381 -1.439 9.539 1.00 95.31 98 GLU A O 1
ATOM 758 N N . VAL A 1 99 ? 0.294 -0.059 8.915 1.00 95.06 99 VAL A N 1
ATOM 759 C CA . VAL A 1 99 ? 0.129 -0.146 7.463 1.00 95.06 99 VAL A CA 1
ATOM 760 C C . VAL A 1 99 ? 1.148 -1.129 6.911 1.00 95.06 99 VAL A C 1
ATOM 762 O O . VAL A 1 99 ? 2.345 -0.976 7.143 1.00 95.06 99 VAL A O 1
ATOM 765 N N . TYR A 1 100 ? 0.673 -2.116 6.156 1.00 95.56 100 TYR A N 1
ATOM 766 C CA . TYR A 1 100 ? 1.503 -3.180 5.600 1.00 95.56 100 TYR A CA 1
ATOM 767 C C . TYR A 1 100 ? 1.354 -3.287 4.082 1.00 95.56 100 TYR A C 1
ATOM 769 O O . TYR A 1 100 ? 0.290 -2.990 3.523 1.00 95.56 100 TYR A O 1
ATOM 777 N N . GLN A 1 101 ? 2.408 -3.792 3.445 1.00 94.38 101 GLN A N 1
ATOM 778 C CA . GLN A 1 101 ? 2.451 -4.181 2.041 1.00 94.38 101 GLN A CA 1
ATOM 779 C C . GLN A 1 101 ? 2.846 -5.652 1.901 1.00 94.38 101 GLN A C 1
ATOM 781 O O . GLN A 1 101 ? 3.814 -6.107 2.507 1.00 94.38 101 GLN A O 1
ATOM 786 N N . GLY A 1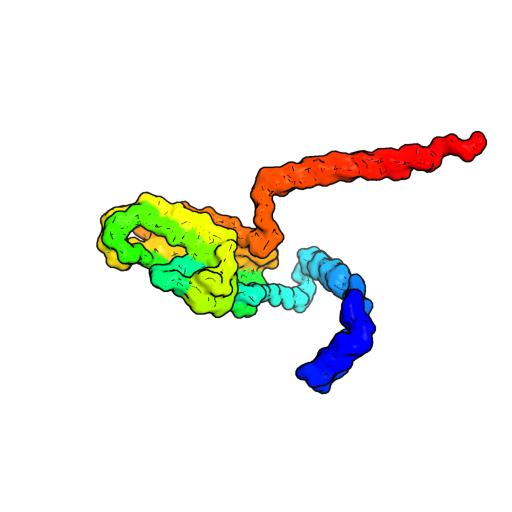 102 ? 2.105 -6.404 1.090 1.00 94.56 102 GLY A N 1
ATOM 787 C CA . GLY A 1 102 ? 2.427 -7.800 0.802 1.00 94.56 102 GLY A CA 1
ATOM 788 C C . GLY A 1 102 ? 1.213 -8.659 0.471 1.00 94.56 102 GLY A C 1
ATOM 789 O O . GLY A 1 102 ? 0.094 -8.174 0.332 1.00 94.56 102 GLY A O 1
ATOM 790 N N . GLU A 1 103 ? 1.447 -9.961 0.317 1.00 96.31 103 GLU A N 1
ATOM 791 C CA . GLU A 1 103 ? 0.432 -10.935 -0.107 1.00 96.31 103 GLU A CA 1
ATOM 792 C C . GLU A 1 103 ? 0.136 -12.000 0.959 1.00 96.31 103 GLU A C 1
ATOM 794 O O . GLU A 1 103 ? -0.795 -12.787 0.783 1.00 96.31 103 GLU A O 1
ATOM 799 N N . GLY A 1 104 ? 0.877 -12.022 2.068 1.00 95.44 104 GLY A N 1
ATOM 800 C CA . GLY A 1 104 ? 0.670 -12.961 3.169 1.00 95.44 104 GLY A CA 1
ATOM 801 C C . GLY A 1 104 ? -0.645 -12.709 3.906 1.00 95.44 104 GLY A C 1
ATOM 802 O O . GLY A 1 104 ? -1.128 -11.578 3.985 1.00 95.44 104 GLY A O 1
ATOM 803 N N . GLU A 1 105 ? -1.250 -13.758 4.464 1.00 95.19 105 GLU A N 1
ATOM 804 C CA . GLU A 1 105 ? -2.494 -13.626 5.244 1.00 95.19 105 GLU A CA 1
ATOM 805 C C . GLU A 1 105 ? -2.243 -13.042 6.642 1.00 95.19 105 GLU A C 1
ATOM 807 O O . GLU A 1 105 ? -3.142 -12.467 7.267 1.00 95.19 105 GLU A O 1
ATOM 812 N N . ARG A 1 106 ? -1.010 -13.186 7.141 1.00 96.12 106 ARG A N 1
ATOM 813 C CA . ARG A 1 106 ? -0.572 -12.686 8.445 1.00 96.12 106 ARG A CA 1
ATOM 814 C C . ARG A 1 106 ? 0.354 -11.497 8.296 1.00 96.12 106 ARG A C 1
ATOM 816 O O . ARG A 1 106 ? 1.216 -11.475 7.430 1.00 96.12 106 ARG A O 1
ATOM 823 N N . VAL A 1 107 ? 0.251 -10.552 9.225 1.00 94.31 107 VAL A N 1
ATOM 824 C CA . VAL A 1 107 ? 1.080 -9.331 9.222 1.00 94.31 107 VAL A CA 1
ATOM 825 C C . VAL A 1 107 ? 2.584 -9.619 9.287 1.00 94.31 107 VAL A C 1
ATOM 827 O O . VAL A 1 107 ? 3.370 -8.868 8.735 1.00 94.31 107 VAL A O 1
ATOM 830 N N . GLN A 1 108 ? 2.985 -10.738 9.897 1.00 95.00 108 GLN A N 1
ATOM 831 C CA . GLN A 1 108 ? 4.388 -11.162 10.026 1.00 95.00 108 GLN A CA 1
ATOM 832 C C . GLN A 1 108 ? 5.025 -11.601 8.698 1.00 95.00 108 GLN A C 1
ATOM 834 O O . GLN A 1 108 ? 6.244 -11.699 8.610 1.00 95.00 108 GLN A O 1
ATOM 839 N N . GLU A 1 109 ? 4.207 -11.913 7.693 1.00 95.25 109 GLU A N 1
ATOM 840 C CA . GLU A 1 109 ? 4.642 -12.327 6.354 1.00 95.25 109 GLU A CA 1
ATOM 841 C C . GLU A 1 109 ? 4.730 -11.134 5.388 1.00 95.25 109 GLU A C 1
ATOM 843 O O . GLU A 1 109 ? 5.106 -11.307 4.231 1.00 95.25 109 GLU A O 1
ATOM 848 N N . ASN A 1 110 ? 4.357 -9.940 5.855 1.00 94.19 110 ASN A N 1
ATOM 849 C CA . ASN A 1 110 ? 4.249 -8.721 5.068 1.00 94.19 110 ASN A CA 1
ATOM 850 C C . ASN A 1 110 ? 5.214 -7.652 5.596 1.00 94.19 110 ASN A C 1
ATOM 852 O O . ASN A 1 110 ? 5.683 -7.713 6.733 1.00 94.19 110 ASN A O 1
ATOM 856 N N . GLU A 1 111 ? 5.491 -6.652 4.769 1.00 93.25 111 GLU A N 1
ATOM 857 C CA . GLU A 1 111 ? 6.385 -5.549 5.102 1.00 93.25 111 GLU A CA 1
ATOM 858 C C . GLU A 1 111 ? 5.608 -4.424 5.790 1.00 93.25 111 GLU A C 1
ATOM 860 O O . GLU A 1 111 ? 4.590 -3.958 5.275 1.00 93.25 111 GLU A O 1
ATOM 865 N N . LEU A 1 112 ? 6.065 -4.007 6.974 1.00 92.69 112 LEU A N 1
ATOM 866 C CA . LEU A 1 112 ? 5.519 -2.844 7.669 1.00 92.69 112 LEU A CA 1
ATOM 867 C C . LEU A 1 112 ? 6.043 -1.586 6.985 1.00 92.69 112 LEU A C 1
ATOM 869 O O . LEU A 1 112 ? 7.248 -1.355 6.964 1.00 92.69 112 LEU A O 1
ATOM 873 N N . LEU A 1 113 ? 5.132 -0.752 6.497 1.00 90.94 113 LEU A N 1
ATOM 874 C CA . LEU A 1 113 ? 5.503 0.514 5.882 1.00 90.94 113 LEU A CA 1
ATOM 875 C C . LEU A 1 113 ? 5.441 1.697 6.860 1.00 90.94 113 LEU A C 1
ATOM 877 O O . LEU A 1 113 ? 6.142 2.687 6.687 1.00 90.94 113 LEU A O 1
ATOM 881 N N . GLY A 1 114 ? 4.594 1.613 7.888 1.00 91.31 114 GLY A N 1
ATOM 882 C CA . GLY A 1 114 ? 4.470 2.662 8.896 1.00 91.31 114 GLY A CA 1
ATOM 883 C C . GLY A 1 114 ? 3.331 2.415 9.878 1.00 91.31 114 GLY A C 1
ATOM 884 O O . GLY A 1 114 ? 2.464 1.570 9.656 1.00 91.31 114 GLY A O 1
ATOM 885 N N . GLU A 1 115 ? 3.314 3.169 10.974 1.00 93.50 115 GLU A N 1
ATOM 886 C CA . GLU A 1 115 ? 2.227 3.127 11.949 1.00 93.50 115 GLU A CA 1
ATOM 887 C C . GLU A 1 115 ? 1.883 4.513 12.490 1.00 93.50 115 GLU A C 1
ATOM 889 O O . GLU A 1 115 ? 2.715 5.417 12.538 1.00 93.50 115 GLU A O 1
ATOM 894 N N . PHE A 1 116 ? 0.642 4.672 12.936 1.00 94.31 116 PHE A N 1
ATOM 895 C CA . PHE A 1 116 ? 0.195 5.852 13.663 1.00 94.31 116 PHE A CA 1
ATOM 896 C C . PHE A 1 116 ? -0.914 5.501 14.646 1.00 94.31 116 PHE A C 1
ATOM 898 O O . PHE A 1 116 ? -1.499 4.416 14.614 1.00 94.31 116 PHE A O 1
ATOM 905 N N . ILE A 1 117 ? -1.196 6.422 15.564 1.00 94.06 117 ILE A N 1
ATOM 906 C CA . ILE A 1 117 ? -2.193 6.224 16.613 1.00 94.06 117 ILE A CA 1
ATOM 907 C C . ILE A 1 117 ? -3.238 7.328 16.506 1.00 94.06 117 ILE A C 1
ATOM 909 O O . ILE A 1 117 ? -2.910 8.509 16.571 1.00 94.06 117 ILE A O 1
ATOM 913 N N . LEU A 1 118 ? -4.501 6.929 16.383 1.00 93.12 118 LEU A N 1
ATOM 914 C CA . LEU A 1 118 ? -5.643 7.812 16.576 1.00 93.12 118 LEU A CA 1
ATOM 915 C C . LEU A 1 118 ? -5.995 7.816 18.068 1.00 93.12 118 LEU A C 1
ATOM 917 O O . LEU A 1 118 ? -6.322 6.766 18.627 1.00 93.12 118 LEU A O 1
ATOM 921 N N . THR A 1 119 ? -5.891 8.972 18.716 1.00 93.62 119 THR A N 1
ATOM 922 C CA . THR A 1 119 ? -6.188 9.160 20.145 1.00 93.62 119 THR A CA 1
ATOM 923 C C . THR A 1 119 ? -7.548 9.817 20.364 1.00 93.62 119 THR A C 1
ATOM 925 O O . THR A 1 119 ? -8.185 10.293 19.423 1.00 93.62 119 THR A O 1
ATOM 928 N N . ASP A 1 120 ? -7.966 9.873 21.631 1.00 91.25 120 ASP A N 1
ATOM 929 C CA . ASP A 1 120 ? -9.160 10.583 22.103 1.00 91.25 120 ASP A CA 1
ATOM 930 C C . ASP A 1 120 ? -10.483 10.047 21.540 1.00 91.25 120 ASP A C 1
ATOM 932 O O . ASP A 1 120 ? -11.423 10.802 21.271 1.00 91.25 120 ASP A O 1
ATOM 936 N N . ILE A 1 121 ? -10.560 8.728 21.383 1.00 91.31 121 ILE A N 1
ATOM 937 C CA . ILE A 1 121 ? -11.800 8.038 21.035 1.00 91.31 121 ILE A CA 1
ATOM 938 C C . ILE A 1 121 ? -12.711 8.045 22.275 1.00 91.31 121 ILE A C 1
ATOM 940 O O . ILE A 1 121 ? -12.265 7.648 23.357 1.00 91.31 121 ILE A O 1
ATOM 944 N N . PRO A 1 122 ? -13.977 8.491 22.163 1.00 91.38 122 PRO A N 1
ATOM 945 C CA . PRO A 1 122 ? -14.900 8.499 23.290 1.00 91.38 122 PRO A CA 1
ATOM 946 C C . PRO A 1 122 ? -15.071 7.097 23.896 1.00 91.38 122 PRO A C 1
ATOM 948 O O . PRO A 1 122 ? -15.217 6.129 23.145 1.00 91.38 122 PRO A O 1
ATOM 951 N N . PRO A 1 123 ? -15.106 6.966 25.236 1.00 92.69 123 PRO A N 1
ATOM 952 C CA . PRO A 1 123 ? -15.361 5.686 25.881 1.00 92.69 123 PRO A CA 1
ATOM 953 C C . PRO A 1 123 ? -16.724 5.126 25.461 1.00 92.69 123 PRO A C 1
ATOM 955 O O . PRO A 1 123 ? -17.765 5.714 25.751 1.00 92.69 123 PRO A O 1
ATOM 958 N N . ALA A 1 124 ? -16.705 3.989 24.774 1.00 93.56 124 ALA A N 1
ATOM 959 C CA . ALA A 1 124 ? -17.890 3.264 24.339 1.00 93.56 124 ALA A CA 1
ATOM 960 C C . ALA A 1 124 ? -17.629 1.747 24.397 1.00 93.56 124 ALA A C 1
ATOM 962 O O . ALA A 1 124 ? -16.465 1.321 24.414 1.00 93.56 124 ALA A O 1
ATOM 963 N N . PRO A 1 125 ? -18.682 0.912 24.432 1.00 94.88 125 PRO A N 1
ATOM 964 C CA . PRO A 1 125 ? -18.559 -0.529 24.244 1.00 94.88 125 PRO A CA 1
ATOM 965 C C . PRO A 1 125 ? -17.786 -0.883 22.967 1.00 94.88 125 PRO A C 1
ATOM 967 O O . PRO A 1 125 ? -17.849 -0.171 21.960 1.00 94.88 125 PRO A O 1
ATOM 970 N N . ARG A 1 126 ? -17.065 -2.008 22.984 1.00 93.50 126 ARG A N 1
ATOM 971 C CA . ARG A 1 126 ? -16.407 -2.537 21.782 1.00 93.50 126 ARG A CA 1
ATOM 972 C C . ARG A 1 126 ? -17.421 -2.683 20.643 1.00 93.50 126 ARG A C 1
ATOM 974 O O . ARG A 1 126 ? -18.553 -3.111 20.869 1.00 93.50 126 ARG A O 1
ATOM 981 N N . GLY A 1 127 ? -17.012 -2.387 19.415 1.00 91.00 127 GLY A N 1
ATOM 982 C CA . GLY A 1 127 ? -17.902 -2.485 18.256 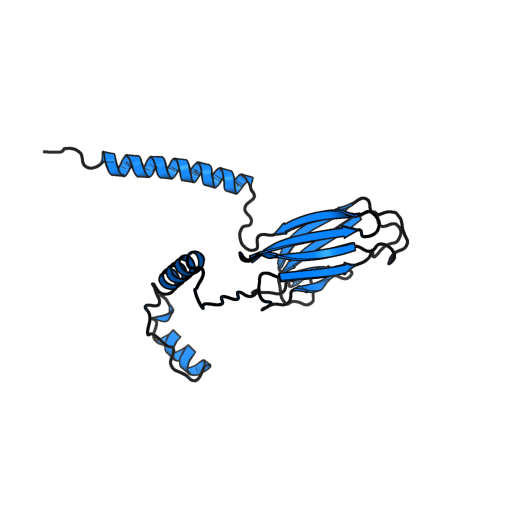1.00 91.00 127 GLY A CA 1
ATOM 983 C C . GLY A 1 127 ? -18.736 -1.232 17.960 1.00 91.00 127 GLY A C 1
ATOM 984 O O . GLY A 1 127 ? -19.281 -1.132 16.861 1.00 91.00 127 GLY A O 1
ATOM 985 N N . GLU A 1 128 ? -18.845 -0.278 18.893 1.00 93.38 128 GLU A N 1
ATOM 986 C CA . GLU A 1 128 ? -19.623 0.951 18.676 1.00 93.38 128 GLU A CA 1
ATOM 987 C C . GLU A 1 128 ? -18.841 2.073 17.974 1.00 93.38 128 GLU A C 1
ATOM 989 O O . GLU A 1 128 ? -19.375 2.632 17.008 1.00 93.38 128 GLU A O 1
ATOM 994 N N . PRO A 1 129 ? -17.596 2.414 18.374 1.00 93.81 129 PRO A N 1
ATOM 995 C CA . PRO A 1 129 ? -16.800 3.399 17.649 1.00 93.81 129 PRO A CA 1
ATOM 996 C C . PRO A 1 129 ? -16.562 2.955 16.207 1.00 93.81 129 PRO A C 1
ATOM 998 O O . PRO A 1 129 ? -16.179 1.810 15.956 1.00 93.81 129 PRO A O 1
ATOM 1001 N N . LYS A 1 130 ? -16.768 3.868 15.256 1.00 95.50 130 LYS A N 1
ATOM 1002 C CA . LYS A 1 130 ? -16.577 3.614 13.826 1.00 95.50 130 LYS A CA 1
ATOM 1003 C C . LYS A 1 130 ? -15.411 4.439 13.322 1.00 95.50 130 LYS A C 1
ATOM 1005 O O . LYS A 1 130 ? -15.504 5.661 13.249 1.00 95.50 130 LYS A O 1
ATOM 1010 N N . ILE A 1 131 ? -14.338 3.758 12.955 1.00 95.56 131 ILE A N 1
ATOM 1011 C CA . ILE A 1 131 ? -13.110 4.380 12.473 1.00 95.56 131 ILE A CA 1
ATOM 1012 C C . ILE A 1 131 ? -12.999 4.064 10.991 1.00 95.56 131 ILE A C 1
ATOM 1014 O O . ILE A 1 131 ? -12.765 2.920 10.607 1.00 95.56 131 ILE A O 1
ATOM 1018 N N . GLU A 1 132 ? -13.213 5.067 10.153 1.00 96.88 132 GLU A N 1
ATOM 1019 C CA . GLU A 1 132 ? -12.972 4.951 8.723 1.00 96.88 132 GLU A CA 1
ATOM 1020 C C . GLU A 1 132 ? -11.474 5.046 8.463 1.00 96.88 132 GLU A C 1
ATOM 1022 O O . GLU A 1 132 ? -10.843 6.044 8.801 1.00 96.88 132 GLU A O 1
ATOM 1027 N N . VAL A 1 133 ? -10.912 4.012 7.849 1.00 96.94 133 VAL A N 1
ATOM 1028 C CA . VAL A 1 133 ? -9.542 4.018 7.346 1.00 96.94 133 VAL A CA 1
ATOM 1029 C C . VAL A 1 133 ? -9.608 4.165 5.837 1.00 96.94 133 VAL A C 1
ATOM 1031 O O . VAL A 1 133 ? -10.220 3.338 5.163 1.00 96.94 133 VAL A O 1
ATOM 1034 N N . LEU A 1 134 ? -8.995 5.219 5.311 1.00 97.12 134 LEU A N 1
ATOM 1035 C CA . LEU A 1 134 ? -8.940 5.547 3.893 1.00 97.12 134 LEU A CA 1
ATOM 1036 C C . LEU A 1 134 ? -7.496 5.446 3.406 1.00 97.12 134 LEU A C 1
ATOM 1038 O O . LEU A 1 134 ? -6.621 6.165 3.884 1.00 97.12 134 LEU A O 1
ATOM 1042 N N . PHE A 1 135 ? -7.294 4.593 2.409 1.00 96.44 135 PHE A N 1
ATOM 1043 C CA . PHE A 1 135 ? -6.082 4.515 1.609 1.00 96.44 135 PHE A CA 1
ATOM 1044 C C . PHE A 1 135 ? -6.275 5.321 0.330 1.00 96.44 135 PHE A C 1
ATOM 1046 O O . PHE A 1 135 ? -7.293 5.187 -0.358 1.00 96.44 135 PHE A O 1
ATOM 1053 N N . SER A 1 136 ? -5.282 6.134 0.003 1.00 94.75 136 SER A N 1
ATOM 1054 C CA . SER A 1 136 ? -5.198 6.898 -1.233 1.00 94.75 136 SER A CA 1
ATOM 1055 C C . SER A 1 136 ? -3.840 6.656 -1.866 1.00 94.75 136 SER A C 1
ATOM 1057 O O . SER A 1 136 ? -2.832 6.759 -1.181 1.00 94.75 136 SER A O 1
ATOM 1059 N N . ILE A 1 137 ? -3.819 6.368 -3.162 1.00 93.00 137 ILE A N 1
ATOM 1060 C CA . ILE A 1 137 ? -2.592 6.273 -3.953 1.00 93.00 137 ILE A CA 1
ATOM 1061 C C . ILE A 1 137 ? -2.696 7.292 -5.077 1.00 93.00 137 ILE A C 1
ATOM 1063 O O . ILE A 1 137 ? -3.693 7.305 -5.809 1.00 93.00 137 ILE A O 1
ATOM 1067 N N . ASN A 1 138 ? -1.705 8.173 -5.177 1.00 89.62 138 ASN A N 1
ATOM 1068 C CA . ASN A 1 138 ? -1.647 9.177 -6.234 1.00 89.62 138 ASN A CA 1
ATOM 1069 C C . ASN A 1 138 ? -1.027 8.597 -7.527 1.00 89.62 138 ASN A C 1
ATOM 1071 O O . ASN A 1 138 ? -0.711 7.411 -7.602 1.00 89.62 138 ASN A O 1
ATOM 1075 N N . ALA A 1 139 ? -0.894 9.424 -8.566 1.00 85.19 139 ALA A N 1
ATOM 1076 C CA . ALA A 1 139 ? -0.330 8.997 -9.850 1.00 85.19 139 ALA A CA 1
ATOM 1077 C C . ALA A 1 139 ? 1.177 8.675 -9.784 1.00 85.19 139 ALA A C 1
ATOM 1079 O O . ALA A 1 139 ? 1.684 7.986 -10.659 1.00 85.19 139 ALA A O 1
ATOM 1080 N N . GLU A 1 140 ? 1.877 9.148 -8.750 1.00 81.50 140 GLU A N 1
ATOM 1081 C CA . GLU A 1 140 ? 3.307 8.900 -8.511 1.00 81.50 140 GLU A CA 1
ATOM 1082 C C . GLU A 1 140 ? 3.541 7.627 -7.679 1.00 81.50 140 GLU A C 1
ATOM 1084 O O . GLU A 1 140 ? 4.682 7.230 -7.455 1.00 81.50 140 GLU A O 1
ATOM 1089 N N . GLY A 1 141 ? 2.471 6.994 -7.183 1.00 83.12 141 GLY A N 1
ATOM 1090 C CA . GLY A 1 141 ? 2.549 5.825 -6.309 1.00 83.12 141 GLY A CA 1
ATOM 1091 C C . GLY A 1 141 ? 2.742 6.143 -4.821 1.00 83.12 141 GLY A C 1
ATOM 1092 O O . GLY A 1 141 ? 2.924 5.215 -4.034 1.00 83.12 141 GLY A O 1
ATOM 1093 N N . ILE A 1 142 ? 2.665 7.413 -4.404 1.00 87.19 142 ILE A N 1
ATOM 1094 C CA . ILE A 1 142 ? 2.703 7.800 -2.986 1.00 87.19 142 ILE A CA 1
ATOM 1095 C C . ILE A 1 142 ? 1.412 7.338 -2.311 1.00 87.19 142 ILE A C 1
ATOM 1097 O O . ILE A 1 142 ? 0.306 7.622 -2.787 1.00 87.19 142 ILE A O 1
ATOM 1101 N N . VAL A 1 143 ? 1.558 6.626 -1.191 1.00 91.19 143 VAL A N 1
ATOM 1102 C CA . VAL A 1 143 ? 0.442 6.068 -0.429 1.00 91.19 143 VAL A CA 1
ATOM 1103 C C . VAL A 1 143 ? 0.154 6.959 0.774 1.00 91.19 143 VAL A C 1
ATOM 1105 O O . VAL A 1 143 ? 0.966 7.073 1.684 1.00 91.19 143 VAL A O 1
ATOM 1108 N N . SER A 1 144 ? -1.037 7.543 0.833 1.00 93.31 144 SER A N 1
ATOM 1109 C CA . SER A 1 144 ? -1.525 8.255 2.016 1.00 93.31 144 SER A CA 1
ATOM 1110 C C . SER A 1 144 ? -2.553 7.390 2.734 1.00 93.31 144 SER A C 1
ATOM 1112 O O . SER A 1 144 ? -3.548 6.961 2.137 1.00 93.31 144 SER A O 1
ATOM 1114 N N . VAL A 1 145 ? -2.343 7.157 4.027 1.00 95.75 145 VAL A N 1
ATOM 1115 C CA . VAL A 1 145 ? -3.283 6.423 4.877 1.00 95.75 145 VAL A CA 1
ATOM 1116 C C . VAL A 1 145 ? -3.819 7.362 5.936 1.00 95.75 145 VAL A C 1
ATOM 1118 O O . VAL A 1 145 ? -3.066 7.942 6.710 1.00 95.75 145 VAL A O 1
ATOM 1121 N N . SER A 1 146 ? -5.139 7.498 5.986 1.00 95.81 146 SER A N 1
ATOM 1122 C CA . SER A 1 146 ? -5.824 8.315 6.985 1.00 95.81 146 SER A CA 1
ATOM 1123 C C . SER A 1 146 ? -6.825 7.482 7.763 1.00 95.81 146 SER A C 1
ATOM 1125 O O . SER A 1 146 ? -7.451 6.575 7.221 1.00 95.81 146 SER A O 1
ATOM 1127 N N . ALA A 1 147 ? -6.974 7.796 9.041 1.00 96.19 147 ALA A N 1
ATOM 1128 C CA . ALA A 1 147 ? -7.990 7.239 9.910 1.00 96.19 147 ALA A CA 1
ATOM 1129 C C . ALA A 1 147 ? -8.835 8.366 10.469 1.00 96.19 147 ALA A C 1
ATOM 1131 O O . ALA A 1 147 ? -8.290 9.359 10.950 1.00 96.19 147 ALA A O 1
ATOM 1132 N N . LYS A 1 148 ? -10.151 8.200 10.443 1.00 95.94 148 LYS A N 1
ATOM 1133 C CA . LYS A 1 148 ? -11.105 9.170 10.959 1.00 95.94 148 LYS A CA 1
ATOM 1134 C C . LYS A 1 148 ? -12.135 8.477 11.830 1.00 95.94 148 LYS A C 1
ATOM 1136 O O . LYS A 1 148 ? -12.827 7.570 11.377 1.00 95.94 148 LYS A O 1
ATOM 1141 N N . ASP A 1 149 ? -12.278 8.938 13.064 1.00 95.56 149 ASP A N 1
ATOM 1142 C CA . ASP A 1 149 ? -13.432 8.575 13.876 1.00 95.56 149 ASP A CA 1
ATOM 1143 C C . ASP A 1 149 ? -14.672 9.308 13.344 1.00 95.56 149 ASP A C 1
ATOM 1145 O O . ASP A 1 149 ? -14.723 10.540 13.303 1.00 95.56 149 ASP A O 1
ATOM 1149 N N . LEU A 1 150 ? -15.682 8.549 12.923 1.00 94.12 150 LEU A N 1
ATOM 1150 C CA . LEU A 1 150 ? -16.923 9.091 12.373 1.00 94.12 150 LEU A CA 1
ATOM 1151 C C . LEU A 1 150 ? -17.800 9.767 13.436 1.00 94.12 150 LEU A C 1
ATOM 1153 O O . LEU A 1 150 ? -18.657 10.572 13.078 1.00 94.12 150 LEU A O 1
ATOM 1157 N N . GLY A 1 151 ? -17.604 9.454 14.722 1.00 89.88 151 GLY A N 1
ATOM 1158 C CA . GLY A 1 151 ? -18.347 10.072 15.820 1.00 89.88 151 GLY A CA 1
ATOM 1159 C C . GLY A 1 151 ? -17.828 11.466 16.166 1.00 89.88 151 GLY A C 1
ATOM 1160 O O . GLY A 1 151 ? -18.600 12.422 16.226 1.00 89.88 151 GLY A O 1
ATOM 1161 N N . THR A 1 152 ? -16.518 11.594 16.381 1.00 91.38 152 THR A N 1
ATOM 1162 C CA . THR A 1 152 ? -15.895 12.871 16.773 1.00 91.38 152 THR A CA 1
ATOM 1163 C C . THR A 1 152 ? -15.399 13.710 15.600 1.00 91.38 152 THR A C 1
ATOM 1165 O O . THR A 1 152 ? -15.152 14.904 15.764 1.00 91.38 152 THR A O 1
ATOM 1168 N N . GLY A 1 153 ? -15.215 13.108 14.423 1.00 90.81 153 GLY A N 1
ATOM 1169 C CA . GLY A 1 153 ? -14.599 13.749 13.264 1.00 90.81 153 GLY A CA 1
ATOM 1170 C C . GLY A 1 153 ? -13.081 13.906 13.367 1.00 90.81 153 GLY A C 1
ATOM 1171 O O . GLY A 1 153 ? -12.481 14.409 12.417 1.00 90.81 153 GLY A O 1
ATOM 1172 N N . ARG A 1 154 ? -12.458 13.474 14.474 1.00 91.69 154 ARG A N 1
ATOM 1173 C CA . ARG A 1 154 ? -11.001 13.487 14.635 1.00 91.69 154 ARG A CA 1
ATOM 1174 C C . ARG A 1 154 ? -10.366 12.543 13.630 1.00 91.69 154 ARG A C 1
ATOM 1176 O O . ARG A 1 154 ? -10.849 11.430 13.423 1.00 91.69 154 ARG A O 1
ATOM 1183 N N . SER A 1 155 ? -9.269 12.985 13.036 1.00 93.94 155 SER A N 1
ATOM 1184 C CA . SER A 1 155 ? -8.521 12.195 12.073 1.00 93.94 155 SER A CA 1
ATOM 1185 C C . SER A 1 155 ? -7.028 12.323 12.285 1.00 93.94 155 SER A C 1
ATOM 1187 O O . SER A 1 155 ? -6.553 13.388 12.668 1.00 93.94 155 SER A O 1
ATOM 1189 N N . GLN A 1 156 ? -6.312 11.255 11.964 1.00 93.44 156 GLN A N 1
ATOM 1190 C CA . GLN A 1 156 ? -4.861 11.234 11.872 1.00 93.44 156 GLN A CA 1
ATOM 1191 C C . GLN A 1 156 ? -4.477 10.555 10.564 1.00 93.44 156 GLN A C 1
ATOM 1193 O O . GLN A 1 156 ? -5.175 9.648 10.112 1.00 93.44 156 GLN A O 1
ATOM 1198 N N . ALA A 1 157 ? -3.394 11.001 9.943 1.00 93.50 157 ALA A N 1
ATOM 1199 C CA . ALA A 1 157 ? -2.907 10.425 8.703 1.00 93.50 157 ALA A CA 1
ATOM 1200 C C . ALA A 1 157 ? -1.387 10.315 8.716 1.00 93.50 157 ALA A C 1
ATOM 1202 O O . ALA A 1 157 ? -0.715 11.033 9.458 1.00 93.50 157 ALA A O 1
ATOM 1203 N N . ILE A 1 158 ? -0.882 9.419 7.878 1.00 91.69 158 ILE A N 1
ATOM 1204 C CA . ILE A 1 158 ? 0.525 9.326 7.513 1.00 91.69 158 ILE A CA 1
ATOM 1205 C C . ILE A 1 158 ? 0.635 9.232 5.998 1.00 91.69 158 ILE A C 1
ATOM 1207 O O . ILE A 1 158 ? -0.241 8.676 5.327 1.00 91.69 158 ILE A O 1
ATOM 1211 N N . GLU A 1 159 ? 1.728 9.760 5.477 1.00 89.62 159 GLU A N 1
ATOM 1212 C CA . GLU A 1 159 ? 2.164 9.487 4.118 1.00 89.62 159 GLU A CA 1
ATOM 1213 C C . GLU A 1 159 ? 3.285 8.465 4.184 1.00 89.62 159 GLU A C 1
ATOM 1215 O O . GLU A 1 159 ? 4.177 8.533 5.027 1.00 89.62 159 GLU A O 1
ATOM 1220 N N . VAL A 1 160 ? 3.158 7.454 3.341 1.00 78.62 160 VAL A N 1
ATOM 1221 C CA . VAL A 1 160 ? 4.005 6.282 3.316 1.00 78.62 160 VAL A CA 1
ATOM 1222 C C . VAL A 1 160 ? 4.598 6.204 1.924 1.00 78.62 160 VAL A C 1
ATOM 1224 O O . VAL A 1 160 ? 3.940 5.818 0.953 1.00 78.62 160 VAL A O 1
ATOM 1227 N N . THR A 1 161 ? 5.857 6.601 1.826 1.00 67.38 161 THR A N 1
ATOM 1228 C CA . THR A 1 161 ? 6.621 6.502 0.589 1.00 67.38 161 THR A CA 1
ATOM 1229 C C . THR A 1 161 ? 7.202 5.097 0.516 1.00 67.38 161 THR A C 1
ATOM 1231 O O . THR A 1 161 ? 8.027 4.719 1.342 1.00 67.38 161 THR A O 1
ATOM 1234 N N . ALA A 1 162 ? 6.779 4.306 -0.470 1.00 55.00 162 ALA A N 1
ATOM 1235 C CA . ALA A 1 162 ? 7.169 2.900 -0.609 1.00 55.00 162 ALA A CA 1
ATOM 1236 C C . ALA A 1 162 ? 8.665 2.676 -0.939 1.00 55.00 162 ALA A C 1
ATOM 1238 O O . ALA A 1 162 ? 9.070 1.539 -1.167 1.00 55.00 162 ALA A O 1
ATOM 1239 N N . THR A 1 163 ? 9.493 3.728 -1.005 1.00 47.12 163 THR A N 1
ATOM 1240 C CA . THR A 1 163 ? 10.822 3.638 -1.636 1.00 47.12 163 THR A CA 1
ATOM 1241 C C . THR A 1 163 ? 11.953 4.429 -0.990 1.00 47.12 163 THR A C 1
ATOM 1243 O O . THR A 1 163 ? 13.089 4.297 -1.439 1.00 47.12 163 THR A O 1
ATOM 1246 N N . SER A 1 164 ? 11.730 5.190 0.078 1.00 49.59 164 SER A N 1
ATOM 1247 C CA . SER A 1 164 ? 12.845 5.842 0.768 1.00 49.59 164 SER A CA 1
ATOM 1248 C C . SER A 1 164 ? 12.571 5.923 2.256 1.00 49.59 164 SER A C 1
ATOM 1250 O O . SER A 1 164 ? 11.792 6.756 2.705 1.00 49.59 164 SER A O 1
ATOM 1252 N N . GLY A 1 165 ? 13.258 5.085 3.030 1.00 53.25 165 GLY A N 1
ATOM 1253 C CA . GLY A 1 165 ? 13.356 5.217 4.485 1.00 53.25 165 GLY A CA 1
ATOM 1254 C C . GLY A 1 165 ? 14.183 6.430 4.926 1.00 53.25 165 GLY A C 1
ATOM 1255 O O . GLY A 1 165 ? 14.867 6.335 5.936 1.00 53.25 165 GLY A O 1
ATOM 1256 N N . LEU A 1 166 ? 14.170 7.516 4.146 1.00 59.91 166 LEU A N 1
ATOM 1257 C CA . LEU A 1 166 ? 14.833 8.773 4.462 1.00 59.91 166 LEU A CA 1
ATOM 1258 C C . LEU A 1 166 ? 13.804 9.720 5.067 1.00 59.91 166 LEU A C 1
ATOM 1260 O O . LEU A 1 166 ? 12.723 9.924 4.515 1.00 59.91 166 LEU A O 1
ATOM 1264 N N . THR A 1 167 ? 14.149 10.275 6.215 1.00 63.91 167 THR A N 1
ATOM 1265 C CA . THR A 1 167 ? 13.412 11.353 6.867 1.00 63.91 167 THR A CA 1
ATOM 1266 C C . THR A 1 167 ? 13.565 12.659 6.085 1.00 63.91 167 THR A C 1
ATOM 1268 O O . THR A 1 167 ? 14.527 12.839 5.342 1.00 63.91 167 THR A O 1
ATOM 1271 N N . GLU A 1 168 ? 12.633 13.600 6.263 1.00 68.25 168 GLU A N 1
ATOM 1272 C CA . GLU A 1 168 ? 12.715 14.928 5.627 1.00 68.25 168 GLU A CA 1
ATOM 1273 C C . GLU A 1 168 ? 14.038 15.642 5.967 1.00 68.25 168 GLU A C 1
ATOM 1275 O O . GLU A 1 168 ? 14.631 16.301 5.120 1.00 68.25 168 GLU A O 1
ATOM 1280 N N . GLU A 1 169 ? 14.547 15.432 7.186 1.00 73.31 169 GLU A N 1
ATOM 1281 C CA . GLU A 1 169 ? 15.838 15.954 7.648 1.00 73.31 169 GLU A CA 1
ATOM 1282 C C . GLU A 1 169 ? 17.014 15.359 6.854 1.00 73.31 169 GLU A C 1
ATOM 1284 O O . GLU A 1 169 ? 17.903 16.090 6.420 1.00 73.31 169 GLU A O 1
ATOM 1289 N N . GLU A 1 170 ? 17.002 14.046 6.596 1.00 72.50 170 GLU A N 1
ATOM 1290 C CA . GLU A 1 170 ? 18.004 13.392 5.743 1.00 72.50 170 GLU A CA 1
ATOM 1291 C C . GLU A 1 170 ? 17.898 13.862 4.284 1.00 72.50 170 GLU A C 1
ATOM 1293 O O . GLU A 1 170 ? 18.919 14.025 3.618 1.00 72.50 170 GLU A O 1
ATOM 1298 N N . ILE A 1 171 ? 16.685 14.132 3.789 1.00 73.06 171 ILE A N 1
ATOM 1299 C CA . ILE A 1 171 ? 16.460 14.669 2.438 1.00 73.06 171 ILE A CA 1
ATOM 1300 C C . ILE A 1 171 ? 17.021 16.092 2.317 1.00 73.06 171 ILE A C 1
ATOM 1302 O O . ILE A 1 171 ? 17.684 16.405 1.324 1.00 73.06 171 ILE A O 1
ATOM 1306 N N . GLU A 1 172 ? 16.785 16.960 3.302 1.00 80.44 172 GLU A N 1
ATOM 1307 C CA . GLU A 1 172 ? 17.340 18.317 3.319 1.00 80.44 172 GLU A CA 1
ATOM 1308 C C . GLU A 1 172 ? 18.865 18.310 3.442 1.00 80.44 172 GLU A C 1
ATOM 1310 O O . GLU A 1 172 ? 19.537 19.043 2.712 1.00 80.44 172 GLU A O 1
ATOM 1315 N N . GLN A 1 173 ? 19.422 17.447 4.295 1.00 82.19 173 GLN A N 1
ATOM 1316 C CA . GLN A 1 173 ? 20.868 17.308 4.432 1.00 82.19 173 GLN A CA 1
ATOM 1317 C C . GLN A 1 173 ? 21.509 16.816 3.127 1.00 82.19 173 GLN A C 1
ATOM 1319 O O . GLN A 1 173 ? 22.460 17.432 2.652 1.00 82.19 173 GLN A O 1
ATOM 1324 N N . MET A 1 174 ? 20.955 15.778 2.489 1.00 77.31 174 MET A N 1
ATOM 1325 C CA . MET A 1 174 ? 21.457 15.298 1.195 1.00 77.31 174 MET A CA 1
ATOM 1326 C C . MET A 1 174 ? 21.330 16.357 0.098 1.00 77.31 174 MET A C 1
ATOM 1328 O O . MET A 1 174 ? 22.198 16.450 -0.766 1.00 77.31 174 MET A O 1
ATOM 1332 N N . ARG A 1 175 ? 20.270 17.176 0.115 1.00 78.81 175 ARG A N 1
ATOM 1333 C CA . ARG A 1 175 ? 20.123 18.307 -0.814 1.00 78.81 175 ARG A CA 1
ATOM 1334 C C . ARG A 1 175 ? 21.204 19.361 -0.606 1.00 78.81 175 ARG A C 1
ATOM 1336 O O . ARG A 1 175 ? 21.737 19.855 -1.596 1.00 78.81 175 ARG A O 1
ATOM 1343 N N . ALA A 1 176 ? 21.517 19.695 0.644 1.00 81.06 176 ALA A N 1
ATOM 1344 C CA . ALA A 1 176 ? 22.572 20.648 0.970 1.00 81.06 176 ALA A CA 1
ATOM 1345 C C . ALA A 1 176 ? 23.955 20.110 0.566 1.00 81.06 176 ALA A C 1
ATOM 1347 O O . ALA A 1 176 ? 24.686 20.793 -0.146 1.00 81.06 176 ALA A O 1
ATOM 1348 N N . GLU A 1 177 ? 24.267 18.860 0.920 1.00 77.56 177 GLU A N 1
ATOM 1349 C CA . GLU A 1 177 ? 25.524 18.191 0.557 1.00 77.56 177 GLU A CA 1
ATOM 1350 C C . GLU A 1 177 ? 25.690 18.072 -0.968 1.00 77.56 177 GLU A C 1
ATOM 1352 O O . GLU A 1 177 ? 26.770 18.326 -1.503 1.00 77.56 177 GLU A O 1
ATOM 1357 N N . HIS A 1 178 ? 24.615 17.751 -1.700 1.00 73.31 178 HIS A N 1
ATOM 1358 C CA . HIS A 1 178 ? 24.665 17.697 -3.160 1.00 73.31 178 HIS A CA 1
ATOM 1359 C C . HIS A 1 178 ? 24.808 19.072 -3.814 1.00 73.31 178 HIS A C 1
ATOM 1361 O O . HIS A 1 178 ? 25.549 19.186 -4.792 1.00 73.31 178 HIS A O 1
ATOM 1367 N N . ALA A 1 179 ? 24.143 20.105 -3.293 1.00 72.94 179 ALA A N 1
ATOM 1368 C CA . ALA A 1 179 ? 24.296 21.469 -3.793 1.00 72.94 179 ALA A CA 1
ATOM 1369 C C . ALA A 1 179 ? 25.737 21.974 -3.613 1.00 72.94 179 ALA A C 1
ATOM 1371 O O . ALA A 1 179 ? 26.304 22.526 -4.554 1.00 72.94 179 ALA A O 1
ATOM 1372 N N . GLU A 1 180 ? 26.355 21.701 -2.459 1.00 65.19 180 GLU A N 1
ATOM 1373 C CA . GLU A 1 180 ? 27.770 22.010 -2.217 1.00 65.19 180 GLU A CA 1
ATOM 1374 C C . GLU A 1 180 ? 28.693 21.196 -3.140 1.00 65.19 180 GLU A C 1
ATOM 1376 O O . GLU A 1 180 ? 29.625 21.752 -3.714 1.00 65.19 180 GLU A O 1
ATOM 1381 N N . SER A 1 181 ? 28.413 19.907 -3.374 1.00 65.50 181 SER A N 1
ATOM 1382 C CA . SER A 1 181 ? 29.217 19.083 -4.296 1.00 65.50 181 SER A CA 1
ATOM 1383 C C . SER A 1 181 ? 29.137 19.548 -5.758 1.00 65.50 181 SER A C 1
ATOM 1385 O O . SER A 1 181 ? 30.148 19.550 -6.456 1.00 65.50 181 SER A O 1
ATOM 1387 N N . MET A 1 182 ? 27.965 20.013 -6.210 1.00 59.03 182 MET A N 1
ATOM 1388 C CA . MET A 1 182 ? 27.786 20.557 -7.559 1.00 59.03 182 MET A CA 1
ATOM 1389 C C . MET A 1 182 ? 28.543 21.876 -7.760 1.00 59.03 182 MET A C 1
ATOM 1391 O O . MET A 1 182 ? 29.007 22.134 -8.869 1.00 59.03 182 MET A O 1
ATOM 1395 N N . GLU A 1 183 ? 28.695 22.702 -6.718 1.00 53.56 183 GLU A N 1
ATOM 1396 C CA . GLU A 1 183 ? 29.537 23.905 -6.788 1.00 53.56 183 GLU A CA 1
ATOM 1397 C C . GLU A 1 183 ? 31.032 23.565 -6.870 1.00 53.56 183 GLU A C 1
ATOM 1399 O O . GLU A 1 183 ? 31.770 24.255 -7.576 1.00 53.56 183 GLU A O 1
ATOM 1404 N N . VAL A 1 184 ? 31.479 22.496 -6.201 1.00 54.62 184 VAL A N 1
ATOM 1405 C CA . VAL A 1 184 ? 32.886 22.059 -6.210 1.00 54.62 184 VAL A CA 1
ATOM 1406 C C . VAL A 1 184 ? 33.271 21.435 -7.556 1.00 54.62 184 VAL A C 1
ATOM 1408 O O . VAL A 1 184 ? 34.301 21.811 -8.116 1.00 54.62 184 VAL A O 1
ATOM 1411 N N . ASP A 1 185 ? 32.424 20.572 -8.127 1.00 53.66 185 ASP A N 1
ATOM 1412 C CA . ASP A 1 185 ? 32.682 19.955 -9.438 1.00 53.66 185 ASP A CA 1
ATOM 1413 C C . ASP A 1 185 ? 32.642 20.985 -10.584 1.00 53.66 185 ASP A C 1
ATOM 1415 O O . ASP A 1 185 ? 33.406 20.885 -11.543 1.00 53.66 185 ASP A O 1
ATOM 1419 N N . PHE A 1 186 ? 31.807 22.028 -10.484 1.00 50.81 186 PHE A N 1
ATOM 1420 C CA . PHE A 1 186 ? 31.753 23.095 -11.492 1.00 50.81 186 PHE A CA 1
ATOM 1421 C C . PHE A 1 186 ? 32.996 24.004 -11.475 1.00 50.81 186 PHE A C 1
ATOM 1423 O O . PHE A 1 186 ? 33.361 24.574 -12.505 1.00 50.81 186 PHE A O 1
ATOM 1430 N N . PHE A 1 187 ? 33.652 24.158 -10.319 1.00 50.38 187 PHE A N 1
ATOM 1431 C CA . PHE A 1 187 ? 34.847 24.998 -10.181 1.00 50.38 187 PHE A CA 1
ATOM 1432 C C . PHE A 1 187 ? 36.131 24.294 -10.645 1.00 50.38 187 PHE A C 1
ATOM 1434 O O . PHE A 1 187 ? 37.007 24.956 -11.205 1.00 50.38 187 PHE A O 1
ATOM 1441 N N . ASP A 1 188 ? 36.243 22.975 -10.454 1.00 52.97 188 ASP A N 1
ATOM 1442 C CA . ASP A 1 188 ? 37.445 22.207 -10.818 1.00 52.97 188 ASP 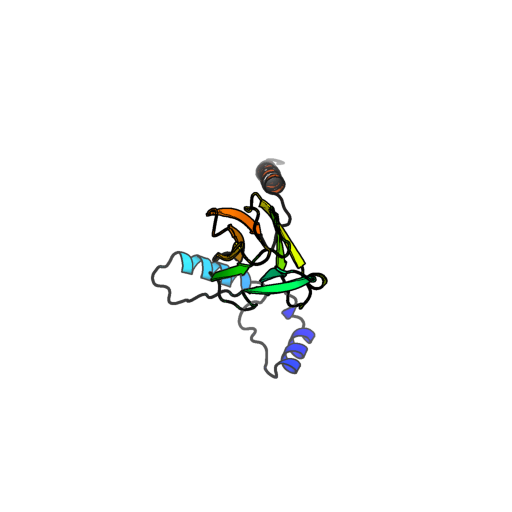A CA 1
ATOM 1443 C C . ASP A 1 188 ? 37.542 21.968 -12.342 1.00 52.97 188 ASP A C 1
ATOM 1445 O O . ASP A 1 188 ? 38.624 22.072 -12.922 1.00 52.97 188 ASP A O 1
ATOM 1449 N N . ASP A 1 189 ? 36.405 21.785 -13.027 1.00 53.50 189 ASP A N 1
ATOM 1450 C CA . ASP A 1 189 ? 36.354 21.571 -14.487 1.00 53.50 189 ASP A CA 1
ATOM 1451 C C . ASP A 1 189 ? 36.697 22.847 -15.295 1.00 53.50 189 ASP A C 1
ATOM 1453 O O . ASP A 1 189 ? 37.146 22.775 -16.438 1.00 53.50 189 ASP A O 1
ATOM 1457 N N . PHE A 1 190 ? 36.550 24.040 -14.697 1.00 52.22 190 PHE A N 1
ATOM 1458 C CA . PHE A 1 190 ? 36.924 25.324 -15.317 1.00 52.22 190 PHE A CA 1
ATOM 1459 C C . PHE A 1 190 ? 38.328 25.824 -14.942 1.00 52.22 190 PHE A C 1
ATOM 1461 O O . PHE A 1 190 ? 38.860 26.702 -15.627 1.00 52.22 190 PHE A O 1
ATOM 1468 N N . ALA A 1 191 ? 38.939 25.296 -13.878 1.00 56.28 191 ALA A N 1
ATOM 1469 C CA . ALA A 1 191 ? 40.266 25.712 -13.420 1.00 56.28 191 ALA A CA 1
ATOM 1470 C C . ALA A 1 191 ? 41.418 24.869 -14.007 1.00 56.28 191 ALA A C 1
ATOM 1472 O O . ALA A 1 191 ? 42.576 25.275 -13.904 1.00 56.28 191 ALA A O 1
ATOM 1473 N N . GLY A 1 192 ? 41.117 23.723 -14.633 1.00 50.47 192 GLY A N 1
ATOM 1474 C CA . GLY A 1 192 ? 42.114 22.743 -15.081 1.00 50.47 192 GLY A CA 1
ATOM 1475 C C . GLY A 1 192 ? 42.761 22.959 -16.457 1.00 50.47 192 GLY A C 1
ATOM 1476 O O . GLY A 1 192 ? 43.747 22.288 -16.741 1.00 50.47 192 GLY A O 1
ATOM 1477 N N . ASP A 1 193 ? 42.266 23.876 -17.299 1.00 54.28 193 ASP A N 1
ATOM 1478 C CA . ASP A 1 193 ? 42.710 23.994 -18.709 1.00 54.28 193 ASP A CA 1
ATOM 1479 C C . ASP A 1 193 ? 43.389 25.343 -19.040 1.00 54.28 193 ASP A C 1
ATOM 1481 O O . ASP A 1 193 ? 43.245 25.912 -20.124 1.00 54.28 193 ASP A O 1
ATOM 1485 N N . GLY A 1 194 ? 44.131 25.893 -18.072 1.00 52.09 194 GLY A N 1
ATOM 1486 C CA . GLY A 1 194 ? 44.790 27.195 -18.178 1.00 52.09 194 GLY A CA 1
ATOM 1487 C C . GLY A 1 194 ? 46.306 27.165 -17.967 1.00 52.09 194 GLY A C 1
ATOM 1488 O O . GLY A 1 194 ? 46.760 27.401 -16.854 1.00 52.09 194 GLY A O 1
ATOM 1489 N N . LEU A 1 195 ? 47.040 27.047 -19.083 1.00 50.16 195 LEU A N 1
ATOM 1490 C CA . LEU A 1 195 ? 48.422 27.514 -19.320 1.00 50.16 195 LEU A CA 1
ATOM 1491 C C . LEU A 1 195 ? 49.580 26.698 -18.713 1.00 50.16 195 LEU A C 1
ATOM 1493 O O . LEU A 1 195 ? 50.118 27.059 -17.673 1.00 50.16 195 LEU A O 1
ATOM 1497 N N . ASP A 1 196 ? 50.072 25.726 -19.485 1.0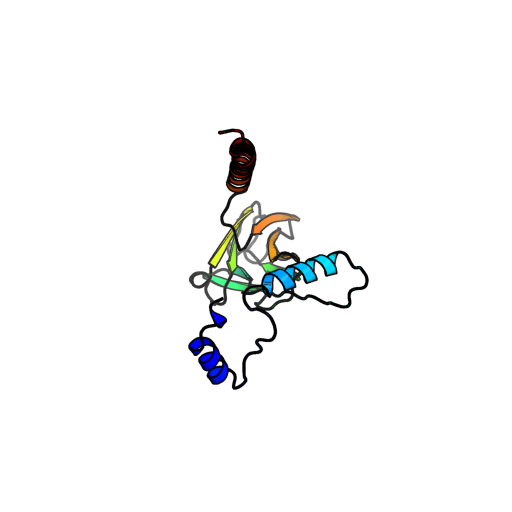0 50.22 196 ASP A N 1
ATOM 1498 C CA . ASP A 1 196 ? 51.506 25.412 -19.562 1.00 50.22 196 ASP A CA 1
ATOM 1499 C C . ASP A 1 196 ? 51.915 25.414 -21.052 1.00 50.22 196 ASP A C 1
ATOM 1501 O O . ASP A 1 196 ? 51.809 24.398 -21.739 1.00 50.22 196 ASP A O 1
ATOM 1505 N N . ASP A 1 197 ? 52.341 26.585 -21.542 1.00 44.94 197 ASP A N 1
ATOM 1506 C CA . ASP A 1 197 ? 53.118 26.801 -22.779 1.00 44.94 197 ASP A CA 1
ATOM 1507 C C . ASP A 1 197 ? 54.454 27.475 -22.411 1.00 44.94 197 ASP A C 1
ATOM 1509 O O . ASP A 1 197 ? 54.423 28.479 -21.654 1.00 44.94 197 ASP A O 1
#

Secondary structure (DSSP, 8-state):
-GGGSHHHHHHHHHHHSSPPP-SS-TTTHHHHHHHHHHHHHH-TT------EE-SS-EEEE-TTSBEEEEE-TT-EESEEEEEEEE-SSTT---EEEEEEESS-SBGGGSEEEEEEEE-------TT-SEEEEEEEE-TT--EEEEEEETTT--EEEEEE-TT----HHHHHHHHHHHHHHHHHHHHHHHHSSS---

Radius of gyration: 24.67 Å; chains: 1; bounding box: 73×50×58 Å

Sequence (197 aa):
GQTRMPLVQHRLEELFGKPPRKGINPDEVVAVGAALHGAALDEPENDILLMDVTPLSLGIATQGGFFARLIERNTAVPCKRSHVFTTVRDNQDKVRIEVYQGEGERVQENELLGEFILTDIPPAPRGEPKIEVLFSINAEGIVSVSAKDLGTGRSQAIEVTATSGLTEEEIEQMRAEHAESMEVDFFDDFAGDGLDD

pLDDT: mean 85.67, std 13.8, range [44.94, 97.12]